Protein 6S2M (pdb70)

B-factor: mean 13.2, std 7.69, range [1.2, 48.07]

Nearest PDB structures (foldseek):
  5n4q-assembly1_A  TM=9.977E-01  e=3.785E-20  Homo sapiens
  6xvq-assembly1_A  TM=9.971E-01  e=5.139E-20  Homo sapiens
  6xu9-assembly1_A  TM=9.969E-01  e=5.408E-20  Homo sapiens
  5n4p-assembly1_A  TM=9.976E-01  e=7.728E-20  Homo sapiens
  6xvy-assembly1_B  TM=9.918E-01  e=7.344E-20  Homo sapiens

Sequence (131 aa):
GMSNKFLGTTWKLVSSSSENFDDDYMKKALGVGLATRRKLLGNLLAKKPPTTVVIIISKKKGGDDIITIRRTTEESSTTFFKKNNTTEISFKLGGQQEEFEEEETTTTAADNNRKTKSSSIIVTTLLQQRGGSSSLNNQQVVQQRRWDDGGKEETTTIIKKRRKKLVNNGGKMMVAEEKKMMKKGGVVVTTRIIYYEEKKVV

CATH classification: 2.40.128.20

Radius of gyration: 13.98 Å; Cα contacts (8 Å, |Δi|>4): 444; chains: 1; bounding box: 30×34×32 Å

Solvent-accessible surface area: 7640 Å² total

Organism: Homo sapiens (NCBI:txid9606)

InterPro domains:
  IPR000463 Cytosolic fatty-acid binding [PR00178] (5-27)
  IPR000463 Cytosolic fatty-acid binding [PR00178] (64-80)
  IPR000463 Cytosolic fatty-acid binding [PR00178] (111-131)
  IPR000463 Cytosolic fatty-acid binding [PS00214] (7-24)
  IPR000566 Lipocalin/cytosolic fatty-acid binding domain [PF00061] (7-131)
  IPR012674 Calycin [G3DSA:2.40.128.20] (1-132)
  IPR012674 Calycin [SSF50814] (3-132)
  IPR031256 Myelin P2 protein [cd19469] (3-131)
  IPR031259 Intracellular lipid binding protein [PTHR11955] (1-131)

GO terms:
  GO:0015485 cholesterol binding (F, IDA)
  GO:0005504 fatty acid binding (F, IDA)
  GO:0005515 protein binding (F, IPI)
  GO:0070062 extracellular exosome (C, HDA)

Secondary structure (DSSP, 8-state):
---GGG-EEEEEEEESSHHHHHHHTT--HHHHHHHHH---EEEEEEETTEEEEEEE-SS-EEEEEE-TT--EEEE-TT--EEEEEEEEETTEEEEEEEETTEEEEEEEEEETTEEEE--BTTB--EEEEE-

Structure (mmCIF, N/CA/C/O backbone):
data_6S2M
#
_entry.id   6S2M
#
_cell.length_a   112.180
_cell.length_b   36.210
_cell.length_c   31.110
_cell.angle_alpha   90.00
_cell.angle_beta   97.03
_cell.angle_gamma   90.00
#
_symmetry.space_group_name_H-M   'C 1 2 1'
#
loop_
_entity.id
_entity.type
_entity.pdbx_description
1 polymer 'Myelin P2 protein'
2 non-polymer 'PALMITIC ACID'
3 non-polymer 'VACCENIC ACID'
4 water water
#
loop_
_atom_site.group_PDB
_atom_site.id
_atom_site.type_symbol
_atom_site.label_atom_id
_atom_site.label_alt_id
_atom_site.label_comp_id
_atom_site.label_asym_id
_atom_site.label_entity_id
_atom_site.label_seq_id
_atom_site.pdbx_PDB_ins_code
_atom_site.Cartn_x
_atom_site.Cartn_y
_atom_site.Cartn_z
_atom_site.occupancy
_atom_site.B_iso_or_equiv
_atom_site.auth_seq_id
_atom_site.auth_comp_id
_atom_site.auth_asym_id
_atom_site.auth_atom_id
_atom_site.pdbx_PDB_model_num
ATOM 1 N N . GLY A 1 1 ? 2.267 10.979 29.158 1.00 30.78 -1 GLY A N 1
ATOM 2 C CA . GLY A 1 1 ? 3.162 9.778 29.144 1.00 25.25 -1 GLY A CA 1
ATOM 3 C C . GLY A 1 1 ? 3.806 9.579 30.493 1.00 17.15 -1 GLY A C 1
ATOM 4 O O . GLY A 1 1 ? 3.485 10.347 31.424 1.00 20.76 -1 GLY A O 1
ATOM 10 N N . MET A 1 2 ? 4.664 8.564 30.591 1.00 16.03 0 MET A N 1
ATOM 11 C CA . MET A 1 2 ? 5.363 8.316 31.827 1.00 14.04 0 MET A CA 1
ATOM 12 C C . MET A 1 2 ? 6.118 9.590 32.242 1.00 12.65 0 MET A C 1
ATOM 13 O O . MET A 1 2 ? 6.837 10.178 31.438 1.00 14.44 0 MET A O 1
ATOM 27 N N . SER A 1 3 ? 6.016 9.973 33.503 1.00 12.30 1 SER A N 1
ATOM 28 C CA . SER A 1 3 ? 6.798 11.125 33.956 1.00 11.68 1 SER A CA 1
ATOM 29 C C . SER A 1 3 ? 8.281 10.914 33.717 1.00 10.19 1 SER A C 1
ATOM 30 O O . SER A 1 3 ? 8.837 9.865 34.029 1.00 10.33 1 SER A O 1
ATOM 38 N N . ASN A 1 4 ? 8.961 11.962 33.239 1.00 10.68 2 ASN A N 1
ATOM 39 C CA . ASN A 1 4 ? 10.404 11.933 33.138 1.00 9.94 2 ASN A CA 1
ATOM 40 C C . ASN A 1 4 ? 11.078 11.736 34.498 1.00 9.18 2 ASN A C 1
ATOM 41 O O . ASN A 1 4 ? 12.229 11.342 34.563 1.00 9.31 2 ASN A O 1
ATOM 52 N N . LYS A 1 5 ? 10.329 12.034 35.596 1.00 9.31 3 LYS A N 1
ATOM 53 C CA . LYS A 1 5 ? 10.922 11.885 36.921 1.00 9.32 3 LYS A CA 1
ATOM 54 C C . LYS A 1 5 ? 11.116 10.422 37.327 1.00 8.71 3 LYS A C 1
ATOM 55 O O . LYS A 1 5 ? 11.813 10.156 38.283 1.00 9.89 3 LYS A O 1
ATOM 74 N N . PHE A 1 6 ? 10.552 9.464 36.559 1.00 8.16 4 PHE A N 1
ATOM 75 C CA . PHE A 1 6 ? 10.916 8.065 36.774 1.00 8.01 4 PHE A CA 1
ATOM 76 C C . PHE A 1 6 ? 12.331 7.747 36.327 1.00 7.69 4 PHE A C 1
ATOM 77 O O . PHE A 1 6 ? 12.896 6.735 36.746 1.00 8.21 4 PHE A O 1
ATOM 94 N N . LEU A 1 7 ? 12.881 8.515 35.368 1.00 7.98 5 LEU A N 1
ATOM 95 C CA . LEU A 1 7 ? 14.116 8.143 34.735 1.00 8.01 5 LEU A CA 1
ATOM 96 C C . LEU A 1 7 ? 15.302 8.282 35.699 1.00 8.37 5 LEU A C 1
ATOM 97 O O . LEU A 1 7 ? 15.444 9.300 36.379 1.00 10.38 5 LEU A O 1
ATOM 113 N N . GLY A 1 8 ? 16.165 7.281 35.695 1.00 8.46 6 GLY A N 1
ATOM 114 C CA . GLY A 1 8 ? 17.385 7.288 36.450 1.00 9.38 6 GLY A CA 1
ATOM 115 C C . GLY A 1 8 ? 17.512 6.040 37.317 1.00 7.49 6 GLY A C 1
ATOM 116 O O . GLY A 1 8 ? 16.856 5.030 37.051 1.00 8.07 6 GLY A O 1
ATOM 120 N N A THR A 1 9 ? 18.506 6.075 38.215 0.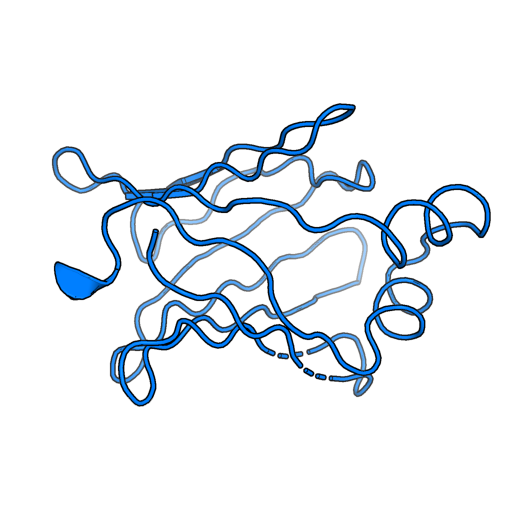33 6.14 7 THR A N 1
ATOM 121 N N B THR A 1 9 ? 18.303 6.147 38.386 0.67 8.69 7 THR A N 1
ATOM 122 C CA A THR A 1 9 ? 18.750 4.971 39.152 0.33 7.98 7 THR A CA 1
ATOM 123 C CA B THR A 1 9 ? 18.720 5.011 39.155 0.67 7.46 7 THR A CA 1
ATOM 124 C C A THR A 1 9 ? 18.066 5.198 40.511 0.33 7.31 7 THR A C 1
ATOM 125 C C B THR A 1 9 ? 18.127 5.180 40.559 0.67 7.27 7 THR A C 1
ATOM 126 O O A THR A 1 9 ? 18.035 6.322 41.044 0.33 6.94 7 THR A O 1
ATOM 127 O O B THR A 1 9 ? 18.328 6.231 41.194 0.67 7.60 7 THR A O 1
ATOM 148 N N . TRP A 1 10 ? 17.485 4.117 41.009 1.00 7.13 8 TRP A N 1
ATOM 149 C CA . TRP A 1 10 ? 16.751 4.075 42.253 1.00 6.99 8 TRP A CA 1
ATOM 150 C C . TRP A 1 10 ? 17.368 2.966 43.145 1.00 7.10 8 TRP A C 1
ATOM 151 O O . TRP A 1 10 ? 17.707 1.913 42.652 1.00 10.24 8 TRP A O 1
ATOM 173 N N . LYS A 1 11 ? 17.481 3.260 44.429 1.00 6.24 9 LYS A N 1
ATOM 174 C CA . LYS A 1 11 ? 18.094 2.320 45.378 1.00 6.05 9 LYS A CA 1
ATOM 175 C C . LYS A 1 11 ? 17.052 1.913 46.414 1.00 5.95 9 LYS A C 1
ATOM 176 O O . LYS A 1 11 ? 16.426 2.763 47.046 1.00 6.52 9 LYS A O 1
ATOM 195 N N . LEU A 1 12 ? 16.884 0.601 46.635 1.00 6.07 10 LEU A N 1
ATOM 196 C CA . LEU A 1 12 ? 15.925 0.144 47.634 1.00 6.00 10 LEU A CA 1
ATOM 197 C C . LEU A 1 12 ? 16.401 0.572 49.025 1.00 6.55 10 LEU A C 1
ATOM 198 O O . LEU A 1 12 ? 17.556 0.295 49.383 1.00 7.64 10 LEU A O 1
ATOM 214 N N . VAL A 1 13 ? 15.482 1.165 49.796 1.00 6.82 11 VAL A N 1
ATOM 215 C CA . VAL A 1 13 ? 15.792 1.567 51.160 1.00 7.88 11 VAL A CA 1
ATOM 216 C C . VAL A 1 13 ? 14.871 0.939 52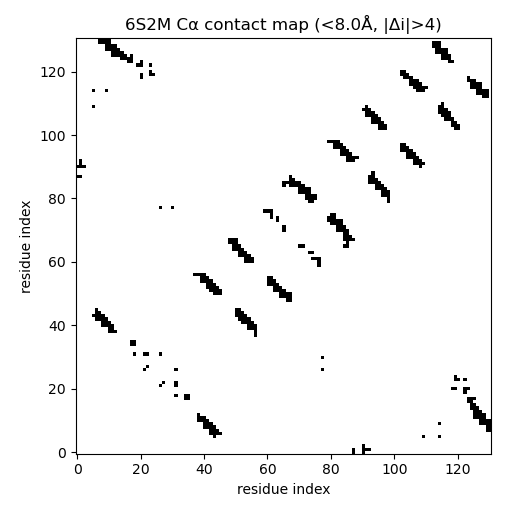.207 1.00 8.44 11 VAL A C 1
ATOM 217 O O . VAL A 1 13 ? 15.222 0.949 53.368 1.00 12.52 11 VAL A O 1
ATOM 230 N N . SER A 1 14 ? 13.674 0.462 51.835 1.00 7.23 12 SER A N 1
ATOM 231 C CA . SER A 1 14 ? 12.811 -0.167 52.818 1.00 7.07 12 SER A CA 1
ATOM 232 C C . SER A 1 14 ? 11.847 -1.098 52.064 1.00 6.38 12 SER A C 1
ATOM 233 O O . SER A 1 14 ? 11.515 -0.848 50.918 1.00 6.88 12 SER A O 1
ATOM 241 N N A SER A 1 15 ? 11.394 -2.128 52.752 0.54 7.75 13 SER A N 1
ATOM 242 N N C SER A 1 15 ? 11.443 -2.169 52.783 0.24 5.44 13 SER A N 1
ATOM 243 N N D SER A 1 15 ? 11.420 -2.157 52.724 0.22 7.90 13 SER A N 1
ATOM 244 C CA A SER A 1 15 ? 10.505 -3.099 52.152 0.54 7.30 13 SER A CA 1
ATOM 245 C CA C SER A 1 15 ? 10.594 -3.249 52.300 0.24 5.57 13 SER A CA 1
ATOM 246 C CA D SER A 1 15 ? 10.402 -3.014 52.131 0.22 5.29 13 SER A CA 1
ATOM 247 C C A SER A 1 15 ? 9.656 -3.647 53.267 0.54 7.22 13 SER A C 1
ATOM 248 C C C SER A 1 15 ? 9.637 -3.718 53.390 0.24 5.69 13 SER A C 1
ATOM 249 C C D SER A 1 15 ? 9.666 -3.704 53.254 0.22 7.19 13 SER A C 1
ATOM 250 O O A SER A 1 15 ? 10.100 -3.685 54.405 0.54 8.85 13 SER A O 1
ATOM 251 O O C SER A 1 15 ? 10.020 -3.874 54.569 0.24 6.10 13 SER A O 1
ATOM 252 O O D SER A 1 15 ? 10.239 -3.984 54.318 0.22 7.17 13 SER A O 1
ATOM 274 N N . GLU A 1 16 ? 8.418 -4.058 52.951 1.00 5.97 14 GLU A N 1
ATOM 275 C CA . GLU A 1 16 ? 7.558 -4.719 53.929 1.00 5.99 14 GLU A CA 1
ATOM 276 C C . GLU A 1 16 ? 6.787 -5.836 53.216 1.00 5.79 14 GLU A C 1
ATOM 277 O O . GLU A 1 16 ? 6.210 -5.641 52.165 1.00 6.20 14 GLU A O 1
ATOM 291 N N . ASN A 1 17 ? 6.820 -6.998 53.873 1.00 6.03 15 ASN A N 1
ATOM 292 C CA . ASN A 1 17 ? 6.069 -8.187 53.494 1.00 6.01 15 ASN A CA 1
ATOM 293 C C . ASN A 1 17 ? 6.553 -8.837 52.209 1.00 5.91 15 ASN A C 1
ATOM 294 O O . ASN A 1 17 ? 5.823 -9.660 51.629 1.00 6.35 15 ASN A O 1
ATOM 305 N N . PHE A 1 18 ? 7.783 -8.550 51.788 1.00 6.06 16 PHE A N 1
ATOM 306 C CA . PHE A 1 18 ? 8.283 -9.159 50.561 1.00 5.95 16 PHE A CA 1
ATOM 307 C C . PHE A 1 18 ? 8.444 -10.681 50.698 1.00 5.96 16 PHE A C 1
ATOM 308 O O . PHE A 1 18 ? 8.274 -11.387 49.705 1.00 6.41 16 PHE A O 1
ATOM 325 N N . ASP A 1 19 ? 8.773 -11.170 51.884 1.00 6.55 17 ASP A N 1
ATOM 326 C CA . ASP A 1 19 ? 8.930 -12.622 52.018 1.00 6.77 17 ASP A CA 1
ATOM 327 C C . ASP A 1 19 ? 7.620 -13.340 51.682 1.00 6.72 17 ASP A C 1
ATOM 328 O O . ASP A 1 19 ? 7.616 -14.334 50.956 1.00 7.61 17 ASP A O 1
ATOM 337 N N A ASP A 1 20 ? 6.489 -12.854 52.216 0.62 7.07 18 ASP A N 1
ATOM 338 N N B ASP A 1 20 ? 6.516 -12.821 52.216 0.38 7.33 18 ASP A N 1
ATOM 339 C CA A ASP A 1 20 ? 5.264 -13.576 51.891 0.62 7.46 18 ASP A CA 1
ATOM 340 C CA B ASP A 1 20 ? 5.162 -13.378 52.061 0.38 6.75 18 ASP A CA 1
ATOM 341 C C A ASP A 1 20 ? 4.894 -13.396 50.416 0.62 6.76 18 ASP A C 1
ATOM 342 C C B ASP A 1 20 ? 4.751 -13.324 50.592 0.38 5.81 18 ASP A C 1
ATOM 343 O O A ASP A 1 20 ? 4.346 -14.300 49.783 0.62 6.77 18 ASP A O 1
ATOM 344 O O B ASP A 1 20 ? 4.128 -14.275 50.104 0.38 5.59 18 ASP A O 1
ATOM 361 N N . TYR A 1 21 ? 5.117 -12.220 49.879 1.00 6.62 19 TYR A N 1
ATOM 362 C CA . TYR A 1 21 ? 4.861 -12.062 48.459 1.00 6.42 19 TYR A CA 1
ATOM 363 C C . TYR A 1 21 ? 5.659 -13.098 47.646 1.00 6.35 19 TYR A C 1
ATOM 364 O O . TYR A 1 21 ? 5.120 -13.771 46.770 1.00 6.81 19 TYR A O 1
ATOM 383 N N . MET A 1 22 ? 6.962 -13.236 47.955 1.00 6.40 20 MET A N 1
ATOM 384 C CA . MET A 1 22 ? 7.752 -14.236 47.272 1.00 6.84 20 MET A CA 1
ATOM 385 C C . MET A 1 22 ? 7.189 -15.650 47.519 1.00 6.97 20 MET A C 1
ATOM 386 O O . MET A 1 22 ? 7.159 -16.472 46.596 1.00 7.66 20 MET A O 1
ATOM 400 N N A LYS A 1 23 ? 6.735 -15.949 48.755 0.71 7.46 21 LYS A N 1
ATOM 401 N N B LYS A 1 23 ? 6.802 -15.927 48.725 0.29 7.76 21 LYS A N 1
ATOM 402 C CA A LYS A 1 23 ? 6.109 -17.242 49.015 0.71 7.82 21 LYS A CA 1
ATOM 403 C CA B LYS A 1 23 ? 6.255 -17.230 48.973 0.29 9.66 21 LYS A CA 1
ATOM 404 C C A LYS A 1 23 ? 4.949 -17.457 48.075 0.71 8.34 21 LYS A C 1
ATOM 405 C C B LYS A 1 23 ? 4.990 -17.468 48.110 0.29 8.22 21 LYS A C 1
ATOM 406 O O A LYS A 1 23 ? 4.765 -18.548 47.541 0.71 8.80 21 LYS A O 1
ATOM 407 O O B LYS A 1 23 ? 4.870 -18.527 47.480 0.29 11.66 21 LYS A O 1
ATOM 444 N N . ALA A 1 24 ? 4.114 -16.440 47.960 1.00 8.04 22 ALA A N 1
ATOM 445 C CA . ALA A 1 24 ? 2.924 -16.534 47.142 1.00 8.69 22 ALA A CA 1
ATOM 446 C C . ALA A 1 24 ? 3.263 -16.787 45.674 1.00 8.40 22 ALA A C 1
ATOM 447 O O . ALA A 1 24 ? 2.492 -17.456 44.973 1.00 10.72 22 ALA A O 1
ATOM 455 N N . LEU A 1 25 ? 4.400 -16.268 45.196 1.00 7.98 23 LEU A N 1
ATOM 456 C CA . LEU A 1 25 ? 4.883 -16.508 43.855 1.00 8.68 23 LEU A CA 1
ATOM 457 C C . LEU A 1 25 ? 5.473 -17.900 43.669 1.00 9.09 23 LEU A C 1
ATOM 458 O O . LEU A 1 25 ? 5.802 -18.272 42.519 1.00 11.69 23 LEU A O 1
ATOM 474 N N . GLY A 1 26 ? 5.686 -18.640 44.745 1.00 8.97 24 GLY A N 1
ATOM 475 C CA . GLY A 1 26 ? 6.314 -19.954 44.646 1.00 9.86 24 GLY A CA 1
ATOM 476 C C . GLY A 1 26 ? 7.810 -19.978 44.779 1.00 8.80 24 GLY A C 1
ATOM 477 O O . GLY A 1 26 ? 8.428 -20.975 44.428 1.00 9.94 24 GLY A O 1
ATOM 481 N N . VAL A 1 27 ? 8.402 -18.911 45.315 1.00 8.13 25 VAL A N 1
ATOM 482 C CA . VAL A 1 27 ? 9.839 -18.850 45.472 1.00 7.82 25 VAL A CA 1
ATOM 483 C C . VAL A 1 27 ? 10.281 -19.671 46.676 1.00 8.24 25 VAL A C 1
ATOM 484 O O . VAL A 1 27 ? 9.699 -19.544 47.754 1.00 9.63 25 VAL A O 1
ATOM 497 N N . GLY A 1 28 ? 11.314 -20.475 46.500 1.00 9.20 26 GLY A N 1
ATOM 498 C CA . GLY A 1 28 ? 11.815 -21.299 47.568 1.00 10.27 26 GLY A CA 1
ATOM 499 C C . GLY A 1 28 ? 12.652 -20.518 48.578 1.00 8.67 26 GLY A C 1
ATOM 500 O O . GLY A 1 28 ? 13.072 -19.397 48.385 1.00 8.99 26 GLY A O 1
ATOM 504 N N . LEU A 1 29 ? 12.906 -21.183 49.697 1.00 9.67 27 LEU A N 1
ATOM 505 C CA . LEU A 1 29 ? 13.518 -20.536 50.837 1.00 9.53 27 LEU A CA 1
ATOM 506 C C . LEU A 1 29 ? 14.896 -19.938 50.534 1.00 8.42 27 LEU A C 1
ATOM 507 O O . LEU A 1 29 ? 15.208 -18.824 50.946 1.00 8.56 27 LEU A O 1
ATOM 523 N N . ALA A 1 30 ? 15.752 -20.694 49.831 1.00 9.11 28 ALA A N 1
ATOM 524 C CA . ALA A 1 30 ? 17.103 -20.192 49.592 1.00 9.50 28 ALA A CA 1
ATOM 525 C C . ALA A 1 30 ? 17.055 -18.875 48.819 1.00 8.35 28 ALA A C 1
ATOM 526 O O . ALA A 1 30 ? 17.789 -17.913 49.124 1.00 9.19 28 ALA A O 1
ATOM 533 N N . THR A 1 31 ? 16.197 -18.812 47.818 1.00 8.33 29 THR A N 1
ATOM 534 C CA . THR A 1 31 ? 16.073 -17.597 47.037 1.00 8.00 29 THR A CA 1
ATOM 535 C C . THR A 1 31 ? 15.394 -16.488 47.837 1.00 7.56 29 THR A C 1
ATOM 536 O O . THR A 1 31 ? 15.787 -15.329 47.722 1.00 8.12 29 THR A O 1
ATOM 547 N N A ARG A 1 32 ? 14.396 -16.835 48.653 0.81 7.79 30 ARG A N 1
ATOM 548 N N B ARG A 1 32 ? 14.415 -16.838 48.653 0.19 6.50 30 ARG A N 1
ATOM 549 C CA A ARG A 1 32 ? 13.781 -15.818 49.497 0.81 7.32 30 ARG A CA 1
ATOM 550 C CA B ARG A 1 32 ? 13.804 -15.839 49.510 0.19 7.54 30 ARG A CA 1
ATOM 551 C C A ARG A 1 32 ? 14.825 -15.187 50.426 0.81 7.46 30 ARG A C 1
ATOM 552 C C B ARG A 1 32 ? 14.826 -15.194 50.439 0.19 6.93 30 ARG A C 1
ATOM 553 O O A ARG A 1 32 ? 14.754 -13.981 50.670 0.81 7.77 30 ARG A O 1
ATOM 554 O O B ARG A 1 32 ? 14.753 -13.997 50.716 0.19 7.76 30 ARG A O 1
ATOM 595 N N . LYS A 1 33 ? 15.755 -15.971 50.966 1.00 7.54 31 LYS A N 1
ATOM 596 C CA . LYS A 1 33 ? 16.748 -15.381 51.848 1.00 7.95 31 LYS A CA 1
ATOM 597 C C . LYS A 1 33 ? 17.532 -14.285 51.098 1.00 7.94 31 LYS A C 1
ATOM 598 O O . LYS A 1 33 ? 17.839 -13.234 51.669 1.00 8.95 31 LYS A O 1
ATOM 618 N N A LEU A 1 34 ? 17.866 -14.529 49.829 0.50 7.24 32 LEU A N 1
ATOM 619 N N B LEU A 1 34 ? 17.877 -14.550 49.832 0.50 8.74 32 LEU A N 1
ATOM 620 C CA A LEU A 1 34 ? 18.587 -13.498 49.091 0.50 7.86 32 LEU A CA 1
ATOM 621 C CA B LEU A 1 34 ? 18.508 -13.536 48.947 0.50 8.34 32 LEU A CA 1
ATOM 622 C C A LEU A 1 34 ? 17.677 -12.307 48.807 0.50 9.63 32 LEU A C 1
ATOM 623 C C B LEU A 1 34 ? 17.622 -12.305 48.817 0.50 6.64 32 LEU A C 1
ATOM 624 O O A LEU A 1 34 ? 18.115 -11.156 48.837 0.50 7.18 32 LEU A O 1
ATOM 625 O O B LEU A 1 34 ? 18.015 -11.177 49.130 0.50 8.43 32 LEU A O 1
ATOM 656 N N . GLY A 1 35 ? 16.381 -12.559 48.474 1.00 7.34 33 GLY A N 1
ATOM 657 C CA . GLY A 1 35 ? 15.461 -11.471 48.235 1.00 7.66 33 GLY A CA 1
ATOM 658 C C . GLY A 1 35 ? 15.191 -10.627 49.472 1.00 7.21 33 GLY A C 1
ATOM 659 O O . GLY A 1 35 ? 14.928 -9.424 49.346 1.00 7.97 33 GLY A O 1
ATOM 664 N N . ASN A 1 36 ? 15.207 -11.225 50.640 1.00 7.19 34 ASN A N 1
ATOM 665 C CA . ASN A 1 36 ? 14.946 -10.489 51.871 1.00 7.57 34 ASN A CA 1
ATOM 666 C C . ASN A 1 36 ? 16.122 -9.630 52.320 1.00 8.31 34 ASN A C 1
ATOM 667 O O . ASN A 1 36 ? 15.923 -8.642 52.989 1.00 13.29 34 ASN A O 1
ATOM 678 N N A LEU A 1 37 ? 17.311 -9.998 51.868 0.58 7.14 35 LEU A N 1
ATOM 679 N N B LEU A 1 37 ? 17.353 -10.014 51.950 0.42 7.49 35 LEU A N 1
ATOM 680 C CA A LEU A 1 37 ? 18.496 -9.286 52.307 0.58 6.65 35 LEU A CA 1
ATOM 681 C CA B LEU A 1 37 ? 18.550 -9.238 52.292 0.42 9.96 35 LEU A CA 1
ATOM 682 C C A LEU A 1 37 ? 19.015 -8.260 51.280 0.58 8.68 35 LEU A C 1
ATOM 683 C C B LEU A 1 37 ? 18.887 -8.195 51.247 0.42 6.97 35 LEU A C 1
ATOM 684 O O A LEU A 1 37 ? 19.586 -7.226 51.679 0.58 8.11 35 LEU A O 1
ATOM 685 O O B LEU A 1 37 ? 19.271 -7.075 51.611 0.42 8.38 35 LEU A O 1
ATOM 716 N N . ALA A 1 38 ? 18.853 -8.556 50.005 1.00 7.85 36 ALA A N 1
ATOM 717 C CA . ALA A 1 38 ? 19.411 -7.690 48.989 1.00 7.89 36 ALA A CA 1
ATOM 718 C C . ALA A 1 38 ? 18.713 -6.327 48.970 1.00 7.41 36 ALA A C 1
ATOM 719 O O . ALA A 1 38 ? 17.504 -6.198 49.215 1.00 8.51 36 ALA A O 1
ATOM 727 N N A LYS A 1 39 ? 19.497 -5.320 48.576 0.65 8.02 37 LYS A N 1
ATOM 728 N N B LYS A 1 39 ? 19.469 -5.315 48.601 0.35 6.75 37 LYS A N 1
ATOM 729 C CA A LYS A 1 39 ? 18.950 -3.986 48.307 0.65 7.59 37 LYS A CA 1
ATOM 730 C CA B LYS A 1 39 ? 18.998 -3.932 48.446 0.35 7.13 37 LYS A CA 1
ATOM 731 C C A LYS A 1 39 ? 19.307 -3.639 46.860 0.65 6.61 37 LYS A C 1
ATOM 732 C C B LYS A 1 39 ? 19.323 -3.561 4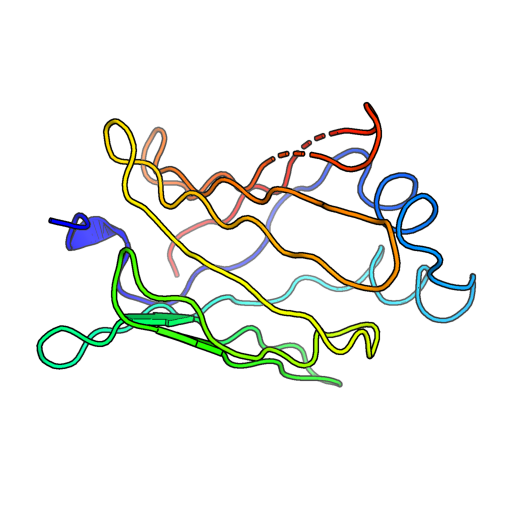7.006 0.35 7.83 37 LYS A C 1
ATOM 733 O O A LYS A 1 39 ? 20.375 -3.034 46.603 0.65 7.00 37 LYS A O 1
ATOM 734 O O B LYS A 1 39 ? 20.280 -2.802 46.743 0.35 9.11 37 LYS A O 1
ATOM 771 N N A PRO A 1 40 ? 18.468 -4.016 45.906 0.65 8.06 38 PRO A N 1
ATOM 772 N N B PRO A 1 40 ? 18.560 -4.049 46.044 0.35 6.36 38 PRO A N 1
ATOM 773 C CA A PRO A 1 40 ? 18.761 -3.781 44.501 0.65 7.07 38 PRO A CA 1
ATOM 774 C CA B PRO A 1 40 ? 18.935 -3.799 44.659 0.35 6.33 38 PRO A CA 1
ATOM 775 C C A PRO A 1 40 ? 18.671 -2.317 44.103 0.65 7.38 38 PRO A C 1
ATOM 776 C C B PRO A 1 40 ? 18.779 -2.325 44.277 0.35 5.02 38 PRO A C 1
ATOM 777 O O A PRO A 1 40 ? 18.112 -1.461 44.785 0.65 8.48 38 PRO A O 1
ATOM 778 O O B PRO A 1 40 ? 18.142 -1.527 44.965 0.35 5.57 38 PRO A O 1
ATOM 799 N N A THR A 1 41 ? 19.279 -2.047 42.967 0.65 6.70 39 THR A N 1
ATOM 800 N N B THR A 1 41 ? 19.396 -2.043 43.097 0.35 6.19 39 THR A N 1
ATOM 801 C CA A THR A 1 41 ? 18.931 -0.832 42.284 0.65 5.88 39 THR A CA 1
ATOM 802 C CA B THR A 1 41 ? 19.342 -0.818 42.264 0.35 8.86 39 THR A CA 1
ATOM 803 C C A THR A 1 41 ? 17.999 -1.174 41.136 0.65 5.79 39 THR A C 1
ATOM 804 C C B THR A 1 41 ? 18.449 -1.064 41.048 0.35 8.23 39 THR A C 1
ATOM 805 O O A THR A 1 41 ? 18.005 -2.274 40.621 0.65 6.47 39 THR A O 1
ATOM 806 O O B THR A 1 41 ? 18.540 -2.080 40.352 0.35 10.73 39 THR A O 1
ATOM 827 N N A VAL A 1 42 ? 17.227 -0.161 40.730 0.65 6.23 40 VAL A N 1
ATOM 828 N N B VAL A 1 42 ? 17.588 -0.083 40.775 0.35 7.53 40 VAL A N 1
ATOM 829 C CA A VAL A 1 42 ? 16.331 -0.229 39.618 0.65 6.54 40 VAL A CA 1
ATOM 830 C CA B VAL A 1 42 ? 16.638 -0.134 39.666 0.35 8.33 40 VAL A CA 1
ATOM 831 C C A VAL A 1 42 ? 16.627 0.991 38.733 0.65 6.53 40 VAL A C 1
ATOM 832 C C B VAL A 1 42 ? 16.938 1.031 38.759 0.35 8.42 40 VAL A C 1
ATOM 833 O O A VAL A 1 42 ? 16.575 2.126 39.217 0.65 7.55 40 VAL A O 1
ATOM 834 O O B VAL A 1 42 ? 16.998 2.168 39.221 0.35 8.61 40 VAL A O 1
ATOM 859 N N A ILE A 1 43 ? 17.024 0.729 37.484 0.65 7.20 41 ILE A N 1
ATOM 860 N N B ILE A 1 43 ? 17.019 0.770 37.466 0.35 8.63 41 ILE A N 1
ATOM 861 C CA A ILE A 1 43 ? 17.407 1.767 36.535 0.65 7.32 41 ILE A CA 1
ATOM 862 C CA B ILE A 1 43 ? 17.441 1.790 36.536 0.35 7.83 41 ILE A CA 1
ATOM 863 C C A ILE A 1 43 ? 16.320 1.857 35.480 0.65 6.39 41 ILE A C 1
ATOM 864 C C B ILE A 1 43 ? 16.345 1.870 35.460 0.35 8.37 41 ILE A C 1
ATOM 865 O O A ILE A 1 43 ? 16.063 0.865 34.788 0.65 7.13 41 ILE A O 1
ATOM 866 O O B ILE A 1 43 ? 16.130 0.884 34.727 0.35 8.01 41 ILE A O 1
ATOM 897 N N . ILE A 1 44 ? 15.679 3.014 35.374 1.00 7.02 42 ILE A N 1
ATOM 898 C CA . ILE A 1 44 ? 14.587 3.221 34.428 1.00 6.79 42 ILE A CA 1
ATOM 899 C C . ILE A 1 44 ? 15.101 4.171 33.345 1.00 6.88 42 ILE A C 1
ATOM 900 O O . ILE A 1 44 ? 15.629 5.251 33.653 1.00 7.71 42 ILE A O 1
ATOM 917 N N . SER A 1 45 ? 14.958 3.757 32.096 1.00 7.22 43 SER A N 1
ATOM 918 C CA . SER A 1 45 ? 15.407 4.540 30.957 1.00 7.73 43 SER A CA 1
ATOM 919 C C . SER A 1 45 ? 14.339 4.482 29.863 1.00 7.53 43 SER A C 1
ATOM 920 O O . SER A 1 45 ? 13.428 3.656 29.914 1.00 7.77 43 SER A O 1
ATOM 928 N N . LYS A 1 46 ? 14.501 5.349 28.869 1.00 8.59 44 LYS A N 1
ATOM 929 C CA . LYS A 1 46 ? 13.527 5.397 27.790 1.00 8.64 44 LYS A CA 1
ATOM 930 C C . LYS A 1 46 ? 14.239 5.830 26.514 1.00 8.96 44 LYS A C 1
ATOM 931 O O . LYS A 1 46 ? 15.082 6.734 26.526 1.00 11.32 44 LYS A O 1
ATOM 950 N N A LYS A 1 47 ? 13.870 5.169 25.406 0.53 9.23 45 LYS A N 1
ATOM 951 N N B LYS A 1 47 ? 13.863 5.228 25.411 0.47 9.48 45 LYS A N 1
ATOM 952 C CA A LYS A 1 47 ? 14.335 5.508 24.075 0.53 10.32 45 LYS A CA 1
ATOM 953 C CA B LYS A 1 47 ? 14.314 5.596 24.087 0.47 9.47 45 LYS A CA 1
ATOM 954 C C A LYS A 1 47 ? 13.085 5.431 23.228 0.53 11.01 45 LYS A C 1
ATOM 955 C C B LYS A 1 47 ? 13.143 5.469 23.114 0.47 8.44 45 LYS A C 1
ATOM 956 O O A LYS A 1 47 ? 12.435 4.380 23.188 0.53 9.59 45 LYS A O 1
ATOM 957 O O B LYS A 1 47 ? 12.646 4.373 22.871 0.47 7.91 45 LYS A O 1
ATOM 994 N N A GLY A 1 48 ? 12.742 6.533 22.566 0.53 11.78 46 GLY A N 1
ATOM 995 N N B GLY A 1 48 ? 12.669 6.595 22.600 0.47 11.90 46 GLY A N 1
ATOM 996 C CA A GLY A 1 48 ? 11.491 6.525 21.833 0.53 14.36 46 GLY A CA 1
ATOM 997 C CA B GLY A 1 48 ? 11.416 6.542 21.857 0.47 11.90 46 GLY A CA 1
ATOM 998 C C A GLY A 1 48 ? 10.356 6.011 22.713 0.53 9.29 46 GLY A C 1
ATOM 999 C C B GLY A 1 48 ? 10.304 6.150 22.819 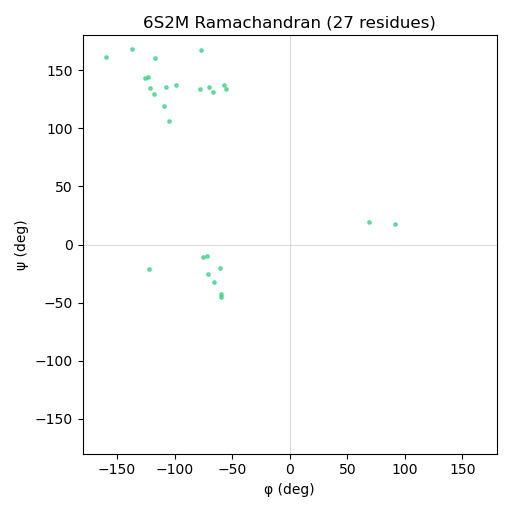0.47 16.07 46 GLY A C 1
ATOM 1000 O O A GLY A 1 48 ? 10.234 6.382 23.887 0.53 12.05 46 GLY A O 1
ATOM 1001 O O B GLY A 1 48 ? 10.244 6.626 23.956 0.47 15.59 46 GLY A O 1
ATOM 1008 N N A ASP A 1 49 ? 9.517 5.095 22.176 0.53 8.57 47 ASP A N 1
ATOM 1009 N N B ASP A 1 49 ? 9.419 5.263 22.367 0.47 12.62 47 ASP A N 1
ATOM 1010 C CA A ASP A 1 49 ? 8.389 4.570 22.923 0.53 7.60 47 ASP A CA 1
ATOM 1011 C CA B ASP A 1 49 ? 8.380 4.758 23.233 0.47 14.28 47 ASP A CA 1
ATOM 1012 C C A ASP A 1 49 ? 8.719 3.271 23.675 0.53 6.85 47 ASP A C 1
ATOM 1013 C C B ASP A 1 49 ? 8.750 3.441 23.903 0.47 10.76 47 ASP A C 1
ATOM 1014 O O A ASP A 1 49 ? 7.797 2.566 24.108 0.53 8.53 47 ASP A O 1
ATOM 1015 O O B ASP A 1 49 ? 7.867 2.799 24.457 0.47 11.59 47 ASP A O 1
ATOM 1032 N N . ILE A 1 50 ? 10.013 3.026 23.884 1.00 7.32 48 ILE A N 1
ATOM 1033 C CA . ILE A 1 50 ? 10.437 1.849 24.623 1.00 6.81 48 ILE A CA 1
ATOM 1034 C C . ILE A 1 50 ? 11.016 2.279 25.980 1.00 6.84 48 ILE A C 1
ATOM 1035 O O . ILE A 1 50 ? 12.043 2.974 26.053 1.00 7.63 48 ILE A O 1
ATOM 1052 N N . ILE A 1 51 ? 10.359 1.789 27.043 1.00 6.60 49 ILE A N 1
ATOM 1053 C CA . ILE A 1 51 ? 10.812 2.003 28.412 1.00 6.67 49 ILE A CA 1
ATOM 1054 C C . ILE A 1 51 ? 11.565 0.731 28.826 1.00 6.40 49 ILE A C 1
ATOM 1055 O O . ILE A 1 51 ? 11.113 -0.382 28.548 1.00 7.21 49 ILE A O 1
ATOM 1071 N N . THR A 1 52 ? 12.705 0.921 29.501 1.00 6.79 50 THR A N 1
ATOM 1072 C CA . THR A 1 52 ? 13.497 -0.188 30.007 1.00 6.78 50 THR A CA 1
ATOM 1073 C C . THR A 1 52 ? 13.616 -0.033 31.533 1.00 6.71 50 THR A C 1
ATOM 1074 O O . THR A 1 52 ? 13.905 1.043 32.039 1.00 7.27 50 THR A O 1
ATOM 1085 N N . ILE A 1 53 ? 13.406 -1.159 32.221 1.00 6.89 51 ILE A N 1
ATOM 1086 C CA . ILE A 1 53 ? 13.567 -1.243 33.675 1.00 6.91 51 ILE A CA 1
ATOM 1087 C C . ILE A 1 53 ? 14.585 -2.353 33.934 1.00 6.88 51 ILE A C 1
ATOM 1088 O O . ILE A 1 53 ? 14.291 -3.539 33.681 1.00 7.73 51 ILE A O 1
ATOM 1104 N N A ARG A 1 54 ? 15.736 -1.960 34.464 0.33 8.58 52 ARG A N 1
ATOM 1105 N N B ARG A 1 54 ? 15.750 -1.975 34.421 0.67 6.95 52 ARG A N 1
ATOM 1106 C CA A ARG A 1 54 ? 16.775 -2.910 34.812 0.33 6.42 52 ARG A CA 1
ATOM 1107 C CA B ARG A 1 54 ? 16.848 -2.890 34.733 0.67 8.24 52 ARG A CA 1
ATOM 1108 C C A ARG A 1 54 ? 16.815 -2.997 36.333 0.33 5.24 52 ARG A C 1
ATOM 1109 C C B ARG A 1 54 ? 17.026 -2.959 36.242 0.67 8.36 52 ARG A C 1
ATOM 1110 O O A ARG A 1 54 ? 16.615 -1.988 36.989 0.33 6.80 52 ARG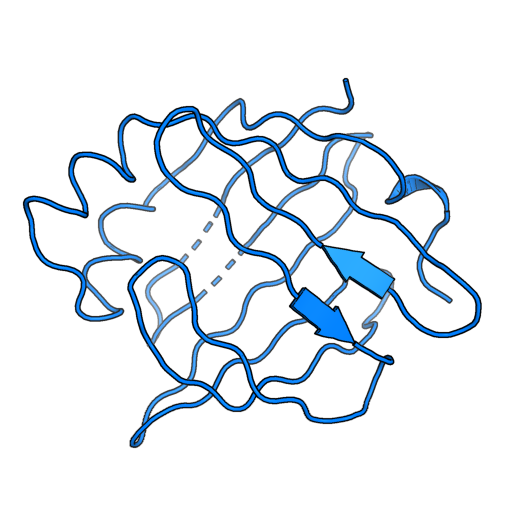 A O 1
ATOM 1111 O O B ARG A 1 54 ? 17.152 -1.929 36.908 0.67 8.68 52 ARG A O 1
ATOM 1142 N N A THR A 1 55 ? 16.973 -4.204 36.881 0.46 5.75 53 THR A N 1
ATOM 1143 N N B THR A 1 55 ? 17.036 -4.156 36.771 0.54 8.10 53 THR A N 1
ATOM 1144 C CA A THR A 1 55 ? 17.134 -4.377 38.299 0.46 6.63 53 THR A CA 1
ATOM 1145 C CA B THR A 1 55 ? 17.217 -4.368 38.200 0.54 6.99 53 THR A CA 1
ATOM 1146 C C A THR A 1 55 ? 18.473 -5.044 38.529 0.46 7.17 53 THR A C 1
ATOM 1147 C C B THR A 1 55 ? 18.582 -5.043 38.403 0.54 6.64 53 THR A C 1
ATOM 1148 O O A THR A 1 55 ? 18.689 -6.140 38.033 0.46 8.32 53 THR A O 1
ATOM 1149 O O B THR A 1 55 ? 18.895 -6.023 37.726 0.54 6.85 53 THR A O 1
ATOM 1170 N N A GLU A 1 56 ? 19.327 -4.408 39.326 0.46 7.01 54 GLU A N 1
ATOM 1171 N N B GLU A 1 56 ? 19.397 -4.450 39.281 0.54 7.53 54 GLU A N 1
ATOM 1172 C CA A GLU A 1 56 ? 20.673 -4.914 39.574 0.46 6.84 54 GLU A CA 1
ATOM 1173 C CA B GLU A 1 56 ? 20.729 -4.931 39.541 0.54 8.97 54 GLU A CA 1
ATOM 1174 C C A GLU A 1 56 ? 20.894 -5.240 41.040 0.46 7.20 54 GLU A C 1
ATOM 1175 C C B GLU A 1 56 ? 20.861 -5.315 40.996 0.54 8.67 54 GLU A C 1
ATOM 1176 O O A GLU A 1 56 ? 20.430 -4.530 41.942 0.46 8.07 54 GLU A O 1
ATOM 1177 O O B GLU A 1 56 ? 20.633 -4.514 41.916 0.54 8.33 54 GLU A O 1
ATOM 1200 N N A SER A 1 57 ? 21.749 -6.252 41.281 0.46 9.89 55 SER A N 1
ATOM 1201 N N B SER A 1 57 ? 21.327 -6.541 41.186 0.54 9.00 55 SER A N 1
ATOM 1202 C CA A SER A 1 57 ? 22.295 -6.561 42.599 0.46 9.55 55 SER A CA 1
ATOM 1203 C CA B SER A 1 57 ? 21.874 -6.958 42.456 0.54 9.95 55 SER A CA 1
ATOM 1204 C C A SER A 1 57 ? 23.704 -7.090 42.323 0.46 9.25 55 SER A C 1
ATOM 1205 C C B SER A 1 57 ? 23.248 -7.575 42.134 0.54 11.92 55 SER A C 1
ATOM 1206 O O A SER A 1 57 ? 24.106 -7.197 41.168 0.46 10.52 55 SER A O 1
ATOM 1207 O O B SER A 1 57 ? 23.618 -7.816 40.968 0.54 14.09 55 SER A O 1
ATOM 1222 N N A THR A 1 58 ? 24.474 -7.406 43.365 0.46 9.06 56 THR A N 1
ATOM 1223 N N B THR A 1 58 ? 24.031 -7.870 43.179 0.54 11.35 56 THR A N 1
ATOM 1224 C CA A THR A 1 58 ? 25.831 -7.877 43.121 0.46 8.68 56 THR A CA 1
ATOM 1225 C CA B THR A 1 58 ? 25.394 -8.343 42.938 0.54 11.18 56 THR A CA 1
ATOM 1226 C C A THR A 1 58 ? 25.824 -9.240 42.473 0.46 8.90 56 THR A C 1
ATOM 1227 C C B THR A 1 58 ? 25.405 -9.751 42.360 0.54 11.65 56 THR A C 1
ATOM 1228 O O A THR A 1 58 ? 26.845 -9.626 41.888 0.46 10.93 56 THR A O 1
ATOM 1229 O O B THR A 1 58 ? 26.438 -10.196 41.822 0.54 17.26 56 THR A O 1
ATOM 1250 N N A PHE A 1 59 ? 24.735 -10.004 42.648 0.46 9.08 57 PHE A N 1
ATOM 1251 N N B PHE A 1 59 ? 24.289 -10.458 42.459 0.54 12.05 57 PHE A N 1
ATOM 1252 C CA A PHE A 1 59 ? 24.747 -11.399 42.268 0.46 9.50 57 PHE A CA 1
ATOM 1253 C CA B PHE A 1 59 ? 24.231 -11.856 42.109 0.54 11.69 57 PHE A CA 1
ATOM 1254 C C A PHE A 1 59 ? 23.712 -11.779 41.213 0.46 9.95 57 PHE A C 1
ATOM 1255 C C B PHE A 1 59 ? 23.123 -12.169 41.122 0.54 12.58 57 PHE A C 1
ATOM 1256 O O A PHE A 1 59 ? 23.710 -12.930 40.750 0.46 13.16 57 PHE A O 1
ATOM 1257 O O B PHE A 1 59 ? 23.047 -13.320 40.642 0.54 14.75 57 PHE A O 1
ATOM 1290 N N A LYS A 1 60 ? 22.860 -10.861 40.768 0.46 11.85 58 LYS A N 1
ATOM 1291 N N B LYS A 1 60 ? 22.335 -11.177 40.744 0.54 11.13 58 LYS A N 1
ATOM 1292 C CA A LYS A 1 60 ? 21.796 -11.207 39.823 0.46 13.51 58 LYS A CA 1
ATOM 1293 C CA B LYS A 1 60 ? 21.214 -11.423 39.858 0.54 11.97 58 LYS A CA 1
ATOM 1294 C C A LYS A 1 60 ? 21.258 -9.905 39.201 0.46 12.04 58 LYS A C 1
ATOM 1295 C C B LYS A 1 60 ? 20.757 -10.084 39.272 0.54 10.41 58 LYS A C 1
ATOM 1296 O O A LYS A 1 60 ? 21.051 -8.942 39.919 0.46 13.44 58 LYS A O 1
ATOM 1297 O O B LYS A 1 60 ? 20.458 -9.152 39.994 0.54 11.10 58 LYS A O 1
ATOM 1334 N N A ASN A 1 61 ? 20.965 -9.916 37.896 0.46 13.02 59 ASN A N 1
ATOM 1335 N N B ASN A 1 61 ? 20.676 -10.045 37.979 0.54 10.13 59 ASN A N 1
ATOM 1336 C CA A ASN A 1 61 ? 20.300 -8.799 37.246 0.46 10.51 59 ASN A CA 1
ATOM 1337 C CA B ASN A 1 61 ? 20.127 -8.904 37.322 0.54 10.72 59 ASN A CA 1
ATOM 1338 C C A ASN A 1 61 ? 19.136 -9.246 36.351 0.46 12.29 59 ASN A C 1
ATOM 1339 C C B ASN A 1 61 ? 18.944 -9.333 36.519 0.54 9.20 59 ASN A C 1
ATOM 1340 O O A ASN A 1 61 ? 19.288 -10.295 35.688 0.46 13.29 59 ASN A O 1
AT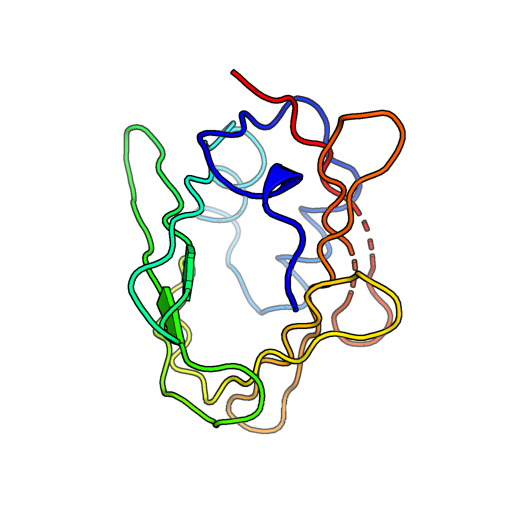OM 1341 O O B ASN A 1 61 ? 18.807 -10.495 36.110 0.54 10.43 59 ASN A O 1
ATOM 1362 N N A THR A 1 62 ? 17.980 -8.417 36.303 0.46 7.98 60 THR A N 1
ATOM 1363 N N B THR A 1 62 ? 18.171 -8.340 36.210 0.54 11.30 60 THR A N 1
ATOM 1364 C CA A THR A 1 62 ? 16.837 -8.565 35.397 0.46 7.85 60 THR A CA 1
ATOM 1365 C CA B THR A 1 62 ? 17.150 -8.590 35.237 0.54 12.34 60 THR A CA 1
ATOM 1366 C C A THR A 1 62 ? 16.736 -7.316 34.518 0.46 7.64 60 THR A C 1
ATOM 1367 C C B THR A 1 62 ? 16.954 -7.324 34.441 0.54 9.65 60 THR A C 1
ATOM 1368 O O A THR A 1 62 ? 17.228 -6.231 34.874 0.46 7.36 60 THR A O 1
ATOM 1369 O O B THR A 1 62 ? 17.283 -6.228 34.878 0.54 9.83 60 THR A O 1
ATOM 1390 N N . GLU A 1 63 ? 16.213 -7.469 33.329 1.00 10.04 61 GLU A N 1
ATOM 1391 C CA . GLU A 1 63 ? 15.932 -6.305 32.504 1.00 8.86 61 GLU A CA 1
ATOM 1392 C C . GLU A 1 63 ? 14.696 -6.604 31.667 1.00 9.36 61 GLU A C 1
ATOM 1393 O O . GLU A 1 63 ? 14.623 -7.652 31.038 1.00 11.76 61 GLU A O 1
ATOM 1406 N N . ILE A 1 64 ? 13.786 -5.648 31.653 1.00 8.26 62 ILE A N 1
ATOM 1407 C CA . ILE A 1 64 ? 12.629 -5.682 30.766 1.00 8.19 62 ILE A CA 1
ATOM 1408 C C . ILE A 1 64 ? 12.645 -4.407 29.935 1.00 7.28 62 ILE A C 1
ATOM 1409 O O . ILE A 1 64 ? 12.979 -3.330 30.420 1.00 8.61 62 ILE A O 1
ATOM 1425 N N . SER A 1 65 ? 12.224 -4.544 28.682 1.00 6.91 63 SER A N 1
ATOM 1426 C CA . SER A 1 65 ? 11.907 -3.415 27.832 1.00 6.21 63 SER A CA 1
ATOM 1427 C C . SER A 1 65 ? 10.492 -3.614 27.306 1.00 6.28 63 SER A C 1
ATOM 1428 O O . SER A 1 65 ? 10.086 -4.741 26.999 1.00 7.05 63 SER A O 1
ATOM 1436 N N . PHE A 1 66 ? 9.752 -2.518 27.174 1.00 6.28 64 PHE A N 1
ATOM 1437 C CA . PHE A 1 66 ? 8.352 -2.642 26.784 1.00 6.60 64 PHE A CA 1
ATOM 1438 C C . PHE A 1 66 ? 7.870 -1.317 26.212 1.00 6.64 64 PHE A C 1
ATOM 1439 O O . PHE A 1 66 ? 8.441 -0.252 26.424 1.00 7.59 64 PHE A O 1
ATOM 1456 N N . LYS A 1 67 ? 6.760 -1.443 25.473 1.00 7.60 65 LYS A N 1
ATOM 1457 C CA . LYS A 1 67 ? 5.951 -0.316 25.040 1.00 7.81 65 LYS A CA 1
ATOM 1458 C C . LYS A 1 67 ? 4.664 -0.353 25.859 1.00 7.45 65 LYS A C 1
ATOM 1459 O O . LYS A 1 67 ? 4.071 -1.414 26.042 1.00 7.79 65 LYS A O 1
ATOM 1478 N N . LEU A 1 68 ? 4.232 0.800 26.354 1.00 8.01 66 LEU A N 1
ATOM 1479 C CA . LEU A 1 68 ? 3.009 0.838 27.141 1.00 7.90 66 LEU A CA 1
ATOM 1480 C C . LEU A 1 68 ? 1.853 0.217 26.355 1.00 8.27 66 LEU A C 1
ATOM 1481 O O . LEU A 1 68 ? 1.622 0.544 25.201 1.00 9.88 66 LEU A O 1
ATOM 1497 N N A GLY A 1 69 ? 1.117 -0.685 27.018 0.61 8.32 67 GLY A N 1
ATOM 1498 N N B GLY A 1 69 ? 1.099 -0.625 27.036 0.39 8.59 67 GLY A N 1
ATOM 1499 C CA A GLY A 1 69 ? -0.076 -1.264 26.423 0.61 9.96 67 GLY A CA 1
ATOM 1500 C CA B GLY A 1 69 ? -0.074 -1.253 26.475 0.39 9.31 67 GLY A CA 1
ATOM 1501 C C A GLY A 1 69 ? 0.148 -2.534 25.671 0.61 9.84 67 GLY A C 1
ATOM 1502 C C B GLY A 1 69 ? 0.172 -2.366 25.461 0.39 9.03 67 GLY A C 1
ATOM 1503 O O A GLY A 1 69 ? -0.842 -3.188 25.316 0.61 14.02 67 GLY A O 1
ATOM 1504 O O B GLY A 1 69 ? -0.786 -2.808 24.808 0.39 10.93 67 GLY A O 1
ATOM 1511 N N A GLN A 1 70 ? 1.392 -2.893 25.371 0.61 8.51 68 GLN A N 1
ATOM 1512 N N B GLN A 1 70 ? 1.399 -2.877 25.332 0.39 9.25 68 GLN A N 1
ATOM 1513 C CA A GLN A 1 70 ? 1.656 -4.004 24.496 0.61 9.31 68 GLN A CA 1
ATOM 1514 C CA B GLN A 1 70 ? 1.704 -4.007 24.451 0.39 7.76 68 GLN A CA 1
ATOM 1515 C C A GLN A 1 70 ? 2.236 -5.170 25.269 0.61 7.66 68 GLN A C 1
ATOM 1516 C C B GLN A 1 70 ? 2.282 -5.181 25.273 0.39 8.22 68 GLN A C 1
ATOM 1517 O O A GLN A 1 70 ? 3.207 -5.009 25.994 0.61 8.64 68 GLN A O 1
ATOM 1518 O O B GLN A 1 70 ? 3.286 -5.020 25.991 0.39 8.09 68 GLN A O 1
ATOM 1545 N N A GLU A 1 71 ? 1.628 -6.322 25.134 0.61 8.19 69 GLU A N 1
ATOM 1546 N N B GLU A 1 71 ? 1.750 -6.373 25.074 0.39 9.74 69 GLU A N 1
ATOM 1547 C CA A GLU A 1 71 ? 2.123 -7.487 25.841 0.61 8.20 69 GLU A CA 1
ATOM 1548 C CA B GLU A 1 71 ? 2.197 -7.557 25.796 0.39 7.84 69 GLU A CA 1
ATOM 1549 C C A GLU A 1 71 ? 3.525 -7.909 25.366 0.61 7.01 69 GLU A C 1
ATOM 1550 C C B GLU A 1 71 ? 3.588 -7.940 25.341 0.39 8.57 69 GLU A C 1
ATOM 1551 O O A GLU A 1 71 ? 3.857 -7.843 24.170 0.61 7.98 69 GLU A O 1
ATOM 1552 O O B GLU A 1 71 ? 3.957 -7.805 24.164 0.39 8.82 69 GLU A O 1
ATOM 1575 N N . PHE A 1 72 ? 4.356 -8.402 26.303 1.00 6.91 70 PHE A N 1
ATOM 1576 C CA . PHE A 1 72 ? 5.691 -8.867 26.016 1.00 7.08 70 PHE A CA 1
ATOM 1577 C C . PHE A 1 72 ? 6.004 -10.070 26.894 1.00 7.18 70 PHE A C 1
ATOM 1578 O O . PHE A 1 72 ? 5.399 -10.279 27.944 1.00 9.39 70 PHE A O 1
ATOM 1596 N N A GLU A 1 73 ? 6.967 -10.850 26.469 0.60 8.21 71 GLU A N 1
ATOM 1597 N N B GLU A 1 73 ? 7.020 -10.843 26.501 0.40 7.72 71 GLU A N 1
ATOM 1598 C CA A GLU A 1 73 ? 7.442 -11.971 27.271 0.60 8.44 71 GLU A CA 1
ATOM 1599 C CA B GLU A 1 73 ? 7.523 -11.965 27.282 0.40 8.39 71 GLU A CA 1
ATOM 1600 C C A GLU A 1 73 ? 8.601 -11.515 28.187 0.60 9.16 71 GLU A C 1
ATOM 1601 C C B GLU A 1 73 ? 8.686 -11.511 28.176 0.40 8.14 71 GLU A C 1
ATOM 1602 O O A GLU A 1 73 ? 9.467 -10.707 27.796 0.60 10.86 71 GLU A O 1
ATOM 1603 O O B GLU A 1 73 ? 9.532 -10.734 27.734 0.40 11.99 71 GLU A O 1
ATOM 1626 N N A GLU A 1 74 ? 8.616 -12.025 29.416 0.60 8.28 72 GLU A N 1
ATOM 1627 N N B GLU A 1 74 ? 8.754 -12.017 29.395 0.40 10.64 72 GLU A N 1
ATOM 1628 C CA A GLU A 1 74 ? 9.487 -11.634 30.528 0.60 8.29 72 GLU A CA 1
ATOM 1629 C CA B GLU A 1 74 ? 9.956 -11.739 30.134 0.40 10.35 72 GLU A CA 1
ATOM 1630 C C A GLU A 1 74 ? 9.997 -12.933 31.215 0.60 9.84 72 GLU A C 1
ATOM 1631 C C B GLU A 1 74 ? 10.282 -12.771 31.125 0.40 9.75 72 GLU A C 1
ATOM 1632 O O A GLU A 1 74 ? 9.242 -13.893 31.314 0.60 9.50 72 GLU A O 1
ATOM 1633 O O B GLU A 1 74 ? 9.499 -13.675 31.447 0.40 12.75 72 GLU A O 1
ATOM 1656 N N A THR A 1 75 ? 11.294 -13.101 31.534 0.60 10.87 73 THR A N 1
ATOM 1657 N N B THR A 1 75 ? 11.407 -12.501 31.726 0.40 7.62 73 THR A N 1
ATOM 1658 C CA A THR A 1 75 ? 11.778 -14.112 32.487 0.60 9.62 73 THR A CA 1
ATOM 1659 C CA B THR A 1 75 ? 11.949 -13.392 32.712 0.40 7.72 73 THR A CA 1
ATOM 1660 C C A THR A 1 75 ? 12.141 -13.367 33.751 0.60 8.74 73 THR A C 1
ATOM 1661 C C B THR A 1 75 ? 12.126 -12.646 34.018 0.40 7.07 73 THR A C 1
ATOM 1662 O O A THR A 1 75 ? 13.010 -12.497 33.750 0.60 10.82 73 THR A O 1
ATOM 1663 O O B THR A 1 75 ? 12.643 -11.526 34.042 0.40 8.25 73 THR A O 1
ATOM 1684 N N A THR A 1 76 ? 11.420 -13.660 34.831 0.60 9.42 74 THR A N 1
ATOM 1685 N N B THR A 1 76 ? 11.586 -13.238 35.080 0.40 7.22 74 THR A N 1
ATOM 1686 C CA A THR A 1 76 ? 11.580 -12.866 36.044 0.60 8.94 74 THR A CA 1
ATOM 1687 C CA B THR A 1 76 ? 11.605 -12.577 36.368 0.40 7.28 74 THR A CA 1
ATOM 1688 C C A THR A 1 76 ? 12.806 -13.302 36.857 0.60 11.36 74 THR A C 1
ATOM 1689 C C B THR A 1 76 ? 12.848 -13.002 37.153 0.40 7.52 74 THR A C 1
ATOM 1690 O O A THR A 1 76 ? 13.486 -14.277 36.522 0.60 13.15 74 THR A O 1
ATOM 1691 O O B THR A 1 76 ? 13.525 -13.971 36.818 0.40 9.24 74 THR A O 1
ATOM 1712 N N A ALA A 1 77 ? 13.069 -12.566 37.946 0.60 12.87 75 ALA A N 1
ATOM 1713 N N B ALA A 1 77 ? 13.109 -12.266 38.231 0.40 7.80 75 ALA A N 1
ATOM 1714 C CA A ALA A 1 77 ? 14.281 -12.788 38.731 0.60 14.05 75 ALA A CA 1
ATOM 1715 C CA B ALA A 1 77 ? 14.270 -12.542 39.075 0.40 8.92 75 ALA A CA 1
ATOM 1716 C C A ALA A 1 77 ? 14.261 -14.160 39.369 0.60 14.01 75 ALA A C 1
ATOM 1717 C C B ALA A 1 77 ? 14.276 -13.985 39.620 0.40 9.26 75 ALA A C 1
ATOM 1718 O O A ALA A 1 77 ? 15.309 -14.811 39.495 0.60 17.44 75 ALA A O 1
ATOM 1719 O O B ALA A 1 77 ? 15.356 -14.534 39.872 0.40 11.40 75 ALA A O 1
ATOM 1732 N N . ASP A 1 78 ? 13.083 -14.600 39.780 1.00 10.16 76 ASP A N 1
ATOM 1733 C CA . ASP A 1 78 ? 12.867 -15.926 40.314 1.00 10.48 76 ASP A CA 1
ATOM 1734 C C . ASP A 1 78 ? 12.625 -16.966 39.221 1.00 11.28 76 ASP A C 1
ATOM 1735 O O . ASP A 1 78 ? 12.225 -18.086 39.532 1.00 13.96 76 ASP A O 1
ATOM 1745 N N A ASN A 1 79 ? 12.933 -16.628 37.973 0.50 14.45 77 ASN A N 1
ATOM 1746 N N B ASN A 1 79 ? 12.881 -16.575 37.972 0.50 10.39 77 ASN A N 1
ATOM 1747 C CA A ASN A 1 79 ? 12.919 -17.573 36.875 0.50 15.78 77 ASN A CA 1
ATOM 1748 C CA B ASN A 1 79 ? 12.866 -17.469 36.819 0.50 13.17 77 ASN A CA 1
ATOM 1749 C C A ASN A 1 79 ? 11.525 -17.953 36.385 0.50 12.81 77 ASN A C 1
ATOM 1750 C C B ASN A 1 79 ? 11.470 -18.006 36.500 0.50 13.94 77 ASN A C 1
ATOM 1751 O O A ASN A 1 79 ? 11.380 -18.990 35.740 0.50 13.48 77 ASN A O 1
ATOM 1752 O O B ASN A 1 79 ? 11.286 -19.168 36.109 0.50 18.07 77 ASN A O 1
ATOM 1773 N N . ARG A 1 80 ? 10.476 -17.144 36.637 1.00 10.38 78 ARG A N 1
ATOM 1774 C CA . ARG A 1 80 ? 9.217 -17.373 35.966 1.00 10.60 78 ARG A CA 1
ATOM 1775 C C . ARG A 1 80 ? 9.298 -16.810 34.541 1.00 11.06 78 ARG A C 1
ATOM 1776 O O . ARG A 1 80 ? 9.912 -15.763 34.304 1.00 12.66 78 ARG A O 1
ATOM 1798 N N . LYS A 1 81 ? 8.643 -17.510 33.621 1.00 10.33 79 LYS A N 1
ATOM 1799 C CA . LYS A 1 81 ? 8.507 -17.083 32.231 1.00 10.29 79 LYS A CA 1
ATOM 1800 C C . LYS A 1 81 ? 7.089 -16.592 32.068 1.00 9.64 79 LYS A C 1
ATOM 1801 O O . LYS A 1 81 ? 6.138 -17.375 32.102 1.00 12.97 79 LYS A O 1
ATOM 1820 N N . THR A 1 82 ? 6.941 -15.275 31.969 1.00 8.74 80 THR A N 1
ATOM 1821 C CA . THR A 1 82 ? 5.631 -14.658 32.014 1.00 8.49 80 THR A CA 1
ATOM 1822 C C . THR A 1 82 ? 5.303 -13.939 30.715 1.00 8.35 80 THR A C 1
ATOM 1823 O O . THR A 1 82 ? 6.191 -13.596 29.917 1.00 10.09 80 THR A O 1
ATOM 1834 N N . LYS A 1 83 ? 4.000 -13.706 30.518 1.00 8.56 81 LYS A N 1
ATOM 1835 C CA . LYS A 1 83 ? 3.480 -12.739 29.570 1.00 8.79 81 LYS A CA 1
ATOM 1836 C C . LYS A 1 83 ? 3.069 -11.523 30.387 1.00 7.76 81 LYS A C 1
ATOM 1837 O O . LYS A 1 83 ? 2.268 -11.663 31.324 1.00 8.40 81 LYS A O 1
ATOM 1856 N N A SER A 1 84 ? 3.564 -10.373 30.041 0.57 7.48 82 SER A N 1
ATOM 1857 N N B SER A 1 84 ? 3.584 -10.327 30.045 0.28 8.93 82 SER A N 1
ATOM 1858 N N C SER A 1 84 ? 3.737 -10.363 30.153 0.15 7.73 82 SER A N 1
ATOM 1859 C CA A SER A 1 84 ? 3.455 -9.208 30.904 0.57 7.65 82 SER A CA 1
ATOM 1860 C CA B SER A 1 84 ? 3.418 -9.110 30.833 0.28 8.17 82 SER A CA 1
ATOM 1861 C CA C SER A 1 84 ? 3.446 -9.106 30.879 0.15 7.34 82 SER A CA 1
ATOM 1862 C C A SER A 1 84 ? 2.953 -8.047 30.097 0.57 6.87 82 SER A C 1
ATOM 1863 C C B SER A 1 84 ? 2.976 -7.906 29.993 0.28 7.23 82 SER A C 1
ATOM 1864 C C C SER A 1 84 ? 2.882 -7.995 30.006 0.15 7.41 82 SER A C 1
ATOM 1865 O O A SER A 1 84 ? 3.027 -8.034 28.871 0.57 7.23 82 SER A O 1
ATOM 1866 O O B SER A 1 84 ? 3.281 -7.802 28.789 0.28 7.77 82 SER A O 1
ATOM 1867 O O C SER A 1 84 ? 3.260 -7.841 28.843 0.15 5.16 82 SER A O 1
ATOM 1889 N N A ILE A 1 85 ? 2.451 -7.047 30.801 0.56 6.28 83 ILE A N 1
ATOM 1890 N N B ILE A 1 85 ? 2.150 -7.045 30.621 0.44 7.34 83 ILE A N 1
ATOM 1891 C CA A ILE A 1 85 ? 1.986 -5.842 30.139 0.56 6.76 83 ILE A CA 1
ATOM 1892 C CA B ILE A 1 85 ? 1.729 -5.754 30.076 0.44 7.00 83 ILE A CA 1
ATOM 1893 C C A ILE A 1 85 ? 2.040 -4.698 31.140 0.56 6.58 83 ILE A C 1
ATOM 1894 C C B ILE A 1 85 ? 2.042 -4.709 31.128 0.44 7.85 83 ILE A C 1
ATOM 1895 O O A ILE A 1 85 ? 1.527 -4.811 32.270 0.56 7.45 83 ILE A O 1
ATOM 1896 O O B ILE A 1 85 ? 1.897 -4.965 32.333 0.44 7.92 83 ILE A O 1
ATOM 1927 N N . VAL A 1 86 ? 2.543 -3.567 30.686 1.00 6.72 84 VAL A N 1
ATOM 1928 C CA . VAL A 1 86 ? 2.653 -2.385 31.526 1.00 6.79 84 VAL A CA 1
ATOM 1929 C C . VAL A 1 86 ? 1.784 -1.293 30.905 1.00 7.35 84 VAL A C 1
ATOM 1930 O O . VAL A 1 86 ? 1.884 -1.010 29.705 1.00 8.61 84 VAL A O 1
ATOM 1944 N N A THR A 1 87 ? 0.934 -0.681 31.737 0.44 7.84 85 THR A N 1
ATOM 1945 N N B THR A 1 87 ? 0.952 -0.691 31.738 0.56 7.61 85 THR A N 1
ATOM 1946 C CA A THR A 1 87 ? 0.110 0.464 31.359 0.44 7.75 85 THR A CA 1
ATOM 1947 C CA B THR A 1 87 ? 0.144 0.427 31.336 0.56 8.49 85 THR A CA 1
ATOM 1948 C C A THR A 1 87 ? 0.260 1.584 32.379 0.44 9.10 85 THR A C 1
ATOM 1949 C C B THR A 1 87 ? 0.436 1.589 32.290 0.56 8.15 85 THR A C 1
ATOM 1950 O O A THR A 1 87 ? 0.458 1.318 33.572 0.44 8.48 85 THR A O 1
ATOM 1951 O O B THR A 1 87 ? 1.058 1.442 33.339 0.56 8.58 85 THR A O 1
ATOM 1972 N N A LEU A 1 88 ? 0.143 2.834 31.882 0.44 9.42 86 LEU A N 1
ATOM 1973 N N B LEU A 1 88 ? 0.036 2.775 31.873 0.56 8.80 86 LEU A N 1
ATOM 1974 C CA A LEU A 1 88 ? -0.011 3.985 32.779 0.44 10.41 86 LEU A CA 1
ATOM 1975 C CA B LEU A 1 88 ? 0.231 3.962 32.651 0.56 8.89 86 LEU A CA 1
ATOM 1976 C C A LEU A 1 88 ? -1.411 4.097 33.358 0.44 12.62 86 LEU A C 1
ATOM 1977 C C B LEU A 1 88 ? -1.164 4.360 33.066 0.56 8.92 86 LEU A C 1
ATOM 1978 O O A LEU A 1 88 ? -2.416 3.982 32.63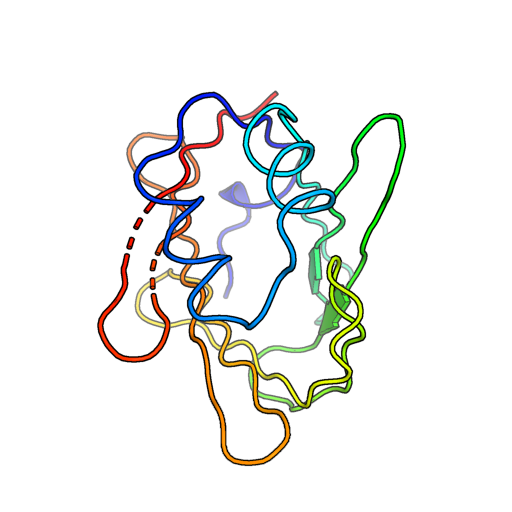8 0.44 17.00 86 LEU A O 1
ATOM 1979 O O B LEU A 1 88 ? -2.009 4.626 32.200 0.56 11.39 86 LEU A O 1
ATOM 2010 N N A GLN A 1 89 ? -1.487 4.355 34.650 0.44 13.85 87 GLN A N 1
ATOM 2011 N N B GLN A 1 89 ? -1.421 4.386 34.354 0.56 9.50 87 GLN A N 1
ATOM 2012 C CA A GLN A 1 89 ? -2.803 4.492 35.230 0.44 15.48 87 GLN A CA 1
ATOM 2013 C CA B GLN A 1 89 ? -2.712 4.800 34.815 0.56 11.68 87 GLN A CA 1
ATOM 2014 C C A GLN A 1 89 ? -2.706 5.629 36.243 0.44 16.53 87 GLN A C 1
ATOM 2015 C C B GLN A 1 89 ? -2.539 5.724 35.989 0.56 13.17 87 GLN A C 1
ATOM 2016 O O A GLN A 1 89 ? -2.163 5.429 37.341 0.44 13.96 87 GLN A O 1
ATOM 2017 O O B GLN A 1 89 ? -1.884 5.429 36.984 0.56 11.23 87 GLN A O 1
ATOM 2042 N N . ARG A 1 90 ? -3.158 6.852 35.862 1.00 17.38 88 ARG A N 1
ATOM 2043 C CA . ARG A 1 90 ? -3.058 7.939 36.808 1.00 17.61 88 ARG A CA 1
ATOM 2044 C C . ARG A 1 90 ? -1.620 8.163 37.245 1.00 14.40 88 ARG A C 1
ATOM 2045 O O . ARG A 1 90 ? -1.342 8.410 38.400 1.00 18.40 88 ARG A O 1
ATOM 2067 N N A GLY A 1 91 ? -0.683 8.094 36.312 0.50 15.24 89 GLY A N 1
ATOM 2068 N N B GLY A 1 91 ? -0.735 8.125 36.266 0.50 15.00 89 GLY A N 1
ATOM 2069 C CA A GLY A 1 91 ? 0.711 8.334 36.644 0.50 15.52 89 GLY A CA 1
ATOM 2070 C CA B GLY A 1 91 ? 0.651 8.407 36.428 0.50 14.62 89 GLY A CA 1
ATOM 2071 C C A GLY A 1 91 ? 1.471 7.156 37.226 0.50 13.13 89 GLY A C 1
ATOM 2072 C C B GLY A 1 91 ? 1.516 7.244 36.910 0.50 11.84 89 GLY A C 1
ATOM 2073 O O A GLY A 1 91 ? 2.678 7.276 37.436 0.50 16.82 89 GLY A O 1
ATOM 2074 O O B GLY A 1 91 ? 2.750 7.376 36.886 0.50 13.45 89 GLY A O 1
ATOM 2081 N N A SER A 1 92 ? 0.825 6.007 37.405 0.28 12.53 90 SER A N 1
ATOM 2082 N N B SER A 1 92 ? 0.902 6.163 37.433 0.46 11.79 90 SER A N 1
ATOM 2083 N N C SER A 1 92 ? 0.928 6.129 37.385 0.25 8.65 90 SER A N 1
ATOM 2084 C CA A SER A 1 92 ? 1.481 4.829 37.942 0.28 11.49 90 SER A CA 1
ATOM 2085 C CA B SER A 1 92 ? 1.574 4.958 37.883 0.46 12.31 90 SER A CA 1
ATOM 2086 C CA C SER A 1 92 ? 1.722 5.019 37.842 0.25 8.24 90 SER A CA 1
ATOM 2087 C C A SER A 1 92 ? 1.759 3.830 36.844 0.28 10.20 90 SER A C 1
ATOM 2088 C C B SER A 1 92 ? 1.912 4.088 36.686 0.46 8.51 90 SER A C 1
ATOM 2089 C C C SER A 1 92 ? 1.870 4.006 36.762 0.25 10.27 90 SER A C 1
ATOM 2090 O O A SER A 1 92 ? 0.850 3.530 36.045 0.28 9.14 90 SER A O 1
ATOM 2091 O O B SER A 1 92 ? 1.189 4.096 35.676 0.46 9.59 90 SER A O 1
ATOM 2092 O O C SER A 1 92 ? 0.969 3.819 35.917 0.25 8.08 90 SER A O 1
ATOM 2113 N N . LEU A 1 93 ? 3.001 3.318 36.814 1.00 8.32 91 LEU A N 1
ATOM 2114 C CA . LEU A 1 93 ? 3.321 2.236 35.894 1.00 7.89 91 LEU A CA 1
ATOM 2115 C C . LEU A 1 93 ? 2.766 0.961 36.490 1.00 7.62 91 LEU A C 1
ATOM 2116 O O . LEU A 1 93 ? 3.243 0.506 37.529 1.00 9.16 91 LEU A O 1
ATOM 2134 N N A ASN A 1 94 ? 1.752 0.414 35.850 0.42 7.72 92 ASN A N 1
ATOM 2135 N N B ASN A 1 94 ? 1.805 0.331 35.807 0.58 7.43 92 ASN A N 1
ATOM 2136 C CA A ASN A 1 94 ? 1.046 -0.778 36.308 0.42 6.53 92 ASN A CA 1
ATOM 2137 C CA B ASN A 1 94 ? 1.108 -0.829 36.347 0.58 8.24 92 ASN A CA 1
ATOM 2138 C C A ASN A 1 94 ? 1.525 -1.961 35.450 0.42 6.24 92 ASN A C 1
ATOM 2139 C C B ASN A 1 94 ? 1.464 -2.042 35.510 0.58 7.92 92 ASN A C 1
ATOM 2140 O O A ASN A 1 94 ? 1.303 -1.955 34.252 0.42 7.06 92 ASN A O 1
ATOM 2141 O O B ASN A 1 94 ? 0.987 -2.161 34.386 0.58 8.68 92 ASN A O 1
ATOM 2162 N N A GLN A 1 95 ? 2.178 -2.928 36.076 0.42 8.97 93 GLN A N 1
ATOM 2163 N N B GLN A 1 95 ? 2.280 -2.928 36.076 0.58 5.88 93 GLN A N 1
ATOM 2164 C CA A GLN A 1 95 ? 2.634 -4.131 35.434 0.42 7.21 93 GLN A CA 1
ATOM 2165 C CA B GLN A 1 95 ? 2.794 -4.111 35.367 0.58 6.55 93 GLN A CA 1
ATOM 2166 C C A GLN A 1 95 ? 1.768 -5.299 35.902 0.42 6.11 93 GLN A C 1
ATOM 2167 C C B GLN A 1 95 ? 2.045 -5.343 35.827 0.58 6.81 93 GLN A C 1
ATOM 2168 O O A GLN A 1 95 ? 1.563 -5.492 37.098 0.42 7.28 93 GLN A O 1
ATOM 2169 O O B GLN A 1 95 ? 2.028 -5.641 37.007 0.58 9.01 93 GLN A O 1
ATOM 2196 N N A VAL A 1 96 ? 1.211 -6.048 34.954 0.42 6.71 94 VAL A N 1
ATOM 2197 N N B VAL A 1 96 ? 1.522 -6.118 34.899 0.58 6.18 94 VAL A N 1
ATOM 2198 C CA A VAL A 1 96 ? 0.483 -7.280 35.235 0.42 7.66 94 VAL A CA 1
ATOM 2199 C CA B VAL A 1 96 ? 0.852 -7.383 35.228 0.58 5.97 94 VAL A CA 1
ATOM 2200 C C A VAL A 1 96 ? 1.224 -8.395 34.546 0.42 7.59 94 VAL A C 1
ATOM 2201 C C B VAL A 1 96 ? 1.650 -8.471 34.581 0.58 5.82 94 VAL A C 1
ATOM 2202 O O A VAL A 1 96 ? 1.400 -8.363 33.319 0.42 8.60 94 VAL A O 1
ATOM 2203 O O B VAL A 1 96 ? 2.048 -8.343 33.429 0.58 7.52 94 VAL A O 1
ATOM 2228 N N A GLN A 1 97 ? 1.608 -9.409 35.323 0.42 7.28 95 GLN A N 1
ATOM 2229 N N B GLN A 1 97 ? 1.944 -9.534 35.345 0.58 5.60 95 GLN A N 1
ATOM 2230 C CA A GLN A 1 97 ? 2.492 -10.485 34.899 0.42 7.60 95 GLN A CA 1
ATOM 2231 C CA 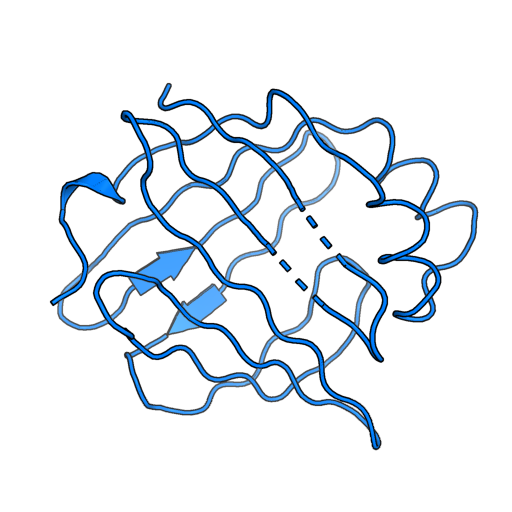B GLN A 1 97 ? 2.598 -10.731 34.827 0.58 6.43 95 GLN A CA 1
ATOM 2232 C C A GLN A 1 97 ? 1.701 -11.811 35.046 0.42 8.08 95 GLN A C 1
ATOM 2233 C C B GLN A 1 97 ? 1.617 -11.907 34.905 0.58 6.61 95 GLN A C 1
ATOM 2234 O O A GLN A 1 97 ? 1.213 -12.089 36.122 0.42 6.74 95 GLN A O 1
ATOM 2235 O O B GLN A 1 97 ? 0.893 -12.064 35.913 0.58 7.06 95 GLN A O 1
ATOM 2262 N N A ARG A 1 98 ? 1.556 -12.624 33.958 0.42 7.64 96 ARG A N 1
ATOM 2263 N N B ARG A 1 98 ? 1.634 -12.721 33.860 0.58 7.42 96 ARG A N 1
ATOM 2264 C CA A ARG A 1 98 ? 0.761 -13.870 33.933 0.42 7.13 96 ARG A CA 1
ATOM 2265 C CA B ARG A 1 98 ? 0.762 -13.891 33.766 0.58 9.24 96 ARG A CA 1
ATOM 2266 C C A ARG A 1 98 ? 1.627 -15.061 33.568 0.42 9.51 96 ARG A C 1
ATOM 2267 C C B ARG A 1 98 ? 1.581 -15.109 33.420 0.58 8.29 96 ARG A C 1
ATOM 2268 O O A ARG A 1 98 ? 2.506 -14.961 32.709 0.42 10.03 96 ARG A O 1
ATOM 2269 O O B ARG A 1 98 ? 2.340 -15.093 32.434 0.58 8.83 96 ARG A O 1
ATOM 2310 N N . TRP A 1 99 ? 1.382 -16.206 34.193 1.00 8.97 97 TRP A N 1
ATOM 2311 C CA . TRP A 1 99 ? 2.089 -17.450 33.915 1.00 9.63 97 TRP A CA 1
ATOM 2312 C C . TRP A 1 99 ? 1.261 -18.550 34.530 1.00 11.53 97 TRP A C 1
ATOM 2313 O O . TRP A 1 99 ? 0.707 -18.378 35.620 1.00 12.48 97 TRP A O 1
ATOM 2335 N N A ASP A 1 100 ? 1.190 -19.678 33.839 0.40 16.22 98 ASP A N 1
ATOM 2336 N N B ASP A 1 100 ? 1.142 -19.705 33.889 0.60 12.95 98 ASP A N 1
ATOM 2337 C CA A ASP A 1 100 ? 0.358 -20.822 34.244 0.40 16.69 98 ASP A CA 1
ATOM 2338 C CA B ASP A 1 100 ? 0.562 -20.869 34.576 0.60 15.10 98 ASP A CA 1
ATOM 2339 C C A ASP A 1 100 ? -1.069 -20.314 34.390 0.40 16.93 98 ASP A C 1
ATOM 2340 C C B ASP A 1 100 ? -0.834 -20.624 35.178 0.60 12.66 98 ASP A C 1
ATOM 2341 O O A ASP A 1 100 ? -1.606 -19.713 33.443 0.40 21.26 98 ASP A O 1
ATOM 2342 O O B ASP A 1 100 ? -1.167 -21.220 36.204 0.60 15.88 98 ASP A O 1
ATOM 2359 N N A GLY A 1 101 ? -1.707 -20.526 35.522 0.40 16.78 99 GLY A N 1
ATOM 2360 N N B GLY A 1 101 ? -1.636 -19.753 34.535 0.60 13.24 99 GLY A N 1
ATOM 2361 C CA A GLY A 1 101 ? -3.013 -19.966 35.741 0.40 18.66 99 GLY A CA 1
ATOM 2362 C CA B GLY A 1 101 ? -2.968 -19.395 34.996 0.60 15.24 99 GLY A CA 1
ATOM 2363 C C A GLY A 1 101 ? -2.908 -18.878 36.766 0.40 17.27 99 GLY A C 1
ATOM 2364 C C B GLY A 1 101 ? -2.999 -18.547 36.238 0.60 14.84 99 GLY A C 1
ATOM 2365 O O A GLY A 1 101 ? -3.790 -18.793 37.641 0.40 18.62 99 GLY A O 1
ATOM 2366 O O B GLY A 1 101 ? -4.070 -18.319 36.786 0.60 18.67 99 GLY A O 1
ATOM 2373 N N . LYS A 1 102 ? -1.827 -18.064 36.701 1.00 12.03 100 LYS A N 1
ATOM 2374 C CA . LYS A 1 102 ? -1.581 -17.167 37.829 1.00 11.07 100 LYS A CA 1
ATOM 2375 C C . LYS A 1 102 ? -1.315 -15.750 37.285 1.00 9.49 100 LYS A C 1
ATOM 2376 O O . LYS A 1 102 ? -0.941 -15.553 36.122 1.00 9.50 100 LYS A O 1
ATOM 2396 N N A GLU A 1 103 ? -1.372 -14.811 38.215 0.53 7.48 101 GLU A N 1
ATOM 2397 N N B GLU A 1 103 ? -1.583 -14.718 38.075 0.47 10.32 101 GLU A N 1
ATOM 2398 C CA A GLU A 1 103 ? -1.241 -13.398 37.881 0.53 7.32 101 GLU A CA 1
ATOM 2399 C CA B GLU A 1 103 ? -1.149 -13.370 37.710 0.47 8.61 101 GLU A CA 1
ATOM 2400 C C A GLU A 1 103 ? -0.685 -12.665 39.083 0.53 7.64 101 GLU A C 1
ATOM 2401 C C B GLU A 1 103 ? -0.763 -12.610 38.964 0.47 7.68 101 GLU A C 1
ATOM 2402 O O A GLU A 1 103 ? -1.063 -12.959 40.224 0.53 8.16 101 GLU A O 1
ATOM 2403 O O B GLU A 1 103 ? -1.335 -12.811 40.033 0.47 9.75 101 GLU A O 1
ATOM 2426 N N . THR A 1 104 ? 0.182 -11.687 38.815 1.00 6.74 102 THR A N 1
ATOM 2427 C CA . THR A 1 104 ? 0.611 -10.771 39.863 1.00 6.32 102 THR A CA 1
ATOM 2428 C C . THR A 1 104 ? 0.722 -9.379 39.260 1.00 6.35 102 THR A C 1
ATOM 2429 O O . THR A 1 104 ? 0.985 -9.226 38.072 1.00 7.25 102 THR A O 1
ATOM 2441 N N A THR A 1 105 ? 0.372 -8.386 40.060 0.44 6.74 103 THR A N 1
ATOM 2442 N N B THR A 1 105 ? 0.661 -8.355 40.143 0.56 6.19 103 THR A N 1
ATOM 2443 C CA A THR A 1 105 ? 0.471 -7.004 39.629 0.44 7.64 103 THR A CA 1
ATOM 2444 C CA B THR A 1 105 ? 0.755 -6.962 39.747 0.56 6.68 103 THR A CA 1
ATOM 2445 C C A THR A 1 105 ? 1.551 -6.296 40.442 0.44 7.35 103 THR A C 1
ATOM 2446 C C B THR A 1 105 ? 1.863 -6.268 40.519 0.56 6.76 103 THR A C 1
ATOM 2447 O O A THR A 1 105 ? 1.577 -6.394 41.683 0.44 8.56 103 THR A O 1
ATOM 2448 O O B THR A 1 105 ? 2.071 -6.532 41.697 0.56 6.71 103 THR A O 1
ATOM 2469 N N A ILE A 1 106 ? 2.355 -5.489 39.752 0.44 7.68 104 ILE A N 1
ATOM 2470 N N B ILE A 1 106 ? 2.563 -5.382 39.826 0.56 6.68 104 ILE A N 1
ATOM 2471 C CA A ILE A 1 106 ? 3.358 -4.593 40.361 0.44 7.43 104 ILE A CA 1
ATOM 2472 C CA B ILE A 1 106 ? 3.613 -4.557 40.392 0.56 6.45 104 ILE A CA 1
ATOM 2473 C C A ILE A 1 106 ? 3.015 -3.183 39.912 0.44 6.25 104 ILE A C 1
ATOM 2474 C C B ILE A 1 106 ? 3.342 -3.149 39.911 0.56 6.28 104 ILE A C 1
ATOM 2475 O O A ILE A 1 106 ? 3.072 -2.880 38.712 0.44 7.80 104 ILE A O 1
ATOM 2476 O O B ILE A 1 106 ? 3.421 -2.879 38.711 0.56 7.08 104 ILE A O 1
ATOM 2507 N N A LYS A 1 107 ? 2.701 -2.295 40.851 0.44 6.80 105 LYS A N 1
ATOM 2508 N N B LYS A 1 107 ? 2.955 -2.272 40.838 0.56 6.34 105 LYS A N 1
ATOM 2509 C CA A LYS A 1 107 ? 2.482 -0.880 40.553 0.44 6.74 105 LYS A CA 1
ATOM 2510 C CA B LYS A 1 107 ? 2.580 -0.919 40.524 0.56 7.36 105 LYS A CA 1
ATOM 2511 C C A LYS A 1 107 ? 3.597 0.017 41.086 0.44 6.91 105 LYS A C 1
ATOM 2512 C C B LYS A 1 107 ? 3.756 -0.076 41.016 0.56 6.88 105 LYS A C 1
ATOM 2513 O O A LYS A 1 107 ? 3.860 0.012 42.281 0.44 7.70 105 LYS A O 1
ATOM 2514 O O B LYS A 1 107 ? 4.278 -0.345 42.093 0.56 8.74 105 LYS A O 1
ATOM 2551 N N A ARG A 1 108 ? 4.159 0.850 40.219 0.44 7.28 106 ARG A N 1
ATOM 2552 N N B ARG A 1 108 ? 4.219 0.848 40.196 0.56 6.26 106 ARG A N 1
ATOM 2553 C CA A ARG A 1 108 ? 5.260 1.766 40.547 0.44 7.95 106 ARG A CA 1
ATOM 2554 C CA B ARG A 1 108 ? 5.323 1.735 40.598 0.56 6.15 106 ARG A CA 1
ATOM 2555 C C A ARG A 1 108 ? 4.780 3.197 40.424 0.44 5.96 106 ARG A C 1
ATOM 2556 C C B ARG A 1 108 ? 4.816 3.159 40.407 0.56 7.81 106 ARG A C 1
ATOM 2557 O O A ARG A 1 108 ? 4.255 3.588 39.370 0.44 8.58 106 ARG A O 1
ATOM 2558 O O B ARG A 1 108 ? 4.402 3.572 39.319 0.56 8.14 106 ARG A O 1
ATOM 2599 N N A LYS A 1 109 ? 4.946 3.968 41.505 0.44 7.35 107 LYS A N 1
ATOM 2600 N N B LYS A 1 109 ? 4.898 3.944 41.472 0.56 6.98 107 LYS A N 1
ATOM 2601 C CA A LYS A 1 109 ? 4.461 5.321 41.509 0.44 8.00 107 LYS A CA 1
ATOM 2602 C CA B LYS A 1 109 ? 4.445 5.329 41.485 0.56 8.19 107 LYS A CA 1
ATOM 2603 C C A LYS A 1 109 ? 5.417 6.221 42.284 0.44 6.89 107 LYS A C 1
ATOM 2604 C C B LYS A 1 109 ? 5.534 6.197 42.135 0.56 6.70 107 LYS A C 1
ATOM 2605 O O A LYS A 1 109 ? 6.062 5.796 43.226 0.44 7.82 107 LYS A O 1
ATOM 2606 O O B LYS A 1 109 ? 6.392 5.704 42.865 0.56 7.53 107 LYS A O 1
ATOM 2643 N N . LEU A 1 110 ? 5.445 7.487 41.884 1.00 7.31 108 LEU A N 1
ATOM 2644 C CA . LEU A 1 110 ? 6.317 8.463 42.528 1.00 7.45 108 LEU A CA 1
ATOM 2645 C C . LEU A 1 110 ? 5.541 9.167 43.640 1.00 7.45 108 LEU A C 1
ATOM 2646 O O . LEU A 1 110 ? 4.478 9.745 43.373 1.00 9.03 108 LEU A O 1
ATOM 2663 N N . VAL A 1 111 ? 6.083 9.129 44.842 1.00 7.58 109 VAL A N 1
ATOM 2664 C CA . VAL A 1 111 ? 5.443 9.728 46.015 1.00 8.40 109 VAL A CA 1
ATOM 2665 C C . VAL A 1 111 ? 6.524 10.445 46.812 1.00 8.18 109 VAL A C 1
ATOM 2666 O O . VAL A 1 111 ? 7.476 9.808 47.284 1.00 8.10 109 VAL A O 1
ATOM 2679 N N A ASN A 1 112 ? 6.377 11.744 46.899 0.53 11.57 110 ASN A N 1
ATOM 2680 N N B ASN A 1 112 ? 6.418 11.761 46.989 0.47 7.79 110 ASN A N 1
ATOM 2681 C CA A ASN A 1 112 ? 7.286 12.559 47.638 0.53 15.57 110 ASN A CA 1
ATOM 2682 C CA B ASN A 1 112 ? 7.429 12.521 47.780 0.47 7.61 110 ASN A CA 1
ATOM 2683 C C A ASN A 1 112 ? 8.717 12.322 47.173 0.53 12.71 110 ASN A C 1
ATOM 2684 C C B ASN A 1 112 ? 8.858 12.273 47.324 0.47 8.09 110 ASN A C 1
ATOM 2685 O O A ASN A 1 112 ? 9.657 12.262 47.967 0.53 15.54 110 ASN A O 1
ATOM 2686 O O B ASN A 1 112 ? 9.807 12.226 48.104 0.47 9.39 110 ASN A O 1
ATOM 2707 N N A GLY A 1 113 ? 8.900 12.165 45.863 0.53 11.87 111 GLY A N 1
ATOM 2708 N N B GLY A 1 113 ? 9.054 12.167 46.000 0.47 7.53 111 GLY A N 1
ATOM 2709 C CA A GLY A 1 113 ? 10.250 12.008 45.309 0.53 9.91 111 GLY A CA 1
ATOM 2710 C CA B GLY A 1 113 ? 10.421 12.022 45.490 0.47 10.72 111 GLY A CA 1
ATOM 2711 C C A GLY A 1 113 ? 10.869 10.617 45.424 0.53 10.21 111 GLY A C 1
ATOM 2712 C C B GLY A 1 113 ? 10.956 10.607 45.512 0.47 7.82 111 GLY A C 1
ATOM 2713 O O A GLY A 1 113 ? 12.010 10.415 44.977 0.53 9.04 111 GLY A O 1
ATOM 2714 O O B GLY A 1 113 ? 12.122 10.391 45.142 0.47 12.81 111 GLY A O 1
ATOM 2721 N N . LYS A 1 114 ? 10.165 9.687 46.041 1.00 7.62 112 LYS A N 1
ATOM 2722 C CA . LYS A 1 114 ? 10.574 8.290 46.155 1.00 7.08 112 LYS A CA 1
ATOM 2723 C C . LYS A 1 114 ? 9.744 7.487 45.142 1.00 7.21 112 LYS A C 1
ATOM 2724 O O . LYS A 1 114 ? 8.661 7.883 44.756 1.00 10.13 112 LYS A O 1
ATOM 2744 N N . MET A 1 115 ? 10.276 6.346 44.758 1.00 6.78 113 MET A N 1
ATOM 2745 C CA A MET A 1 115 ? 9.512 5.407 43.946 0.74 7.04 113 MET A CA 1
ATOM 2746 C CA B MET A 1 115 ? 9.521 5.404 43.928 0.26 7.59 113 MET A CA 1
ATOM 2747 C C . MET A 1 115 ? 8.973 4.327 44.868 1.00 7.01 113 MET A C 1
ATOM 2748 O O . MET A 1 115 ? 9.745 3.679 45.602 1.00 8.41 113 MET A O 1
ATOM 2775 N N . VAL A 1 116 ? 7.667 4.143 44.834 1.00 7.04 114 VAL A N 1
ATOM 2776 C CA . VAL A 1 116 ? 6.955 3.191 45.659 1.00 7.42 114 VAL A CA 1
ATOM 2777 C C . VAL A 1 116 ? 6.480 2.060 44.740 1.00 7.31 114 VAL A C 1
ATOM 2778 O O . VAL A 1 116 ? 5.711 2.319 43.819 1.00 8.69 114 VAL A O 1
ATOM 2791 N N . ALA A 1 117 ? 6.941 0.846 45.010 1.00 7.14 115 ALA A N 1
ATOM 2792 C CA . ALA A 1 117 ? 6.496 -0.340 44.274 1.00 7.11 115 ALA A CA 1
ATOM 2793 C C . ALA A 1 117 ? 5.565 -1.113 45.195 1.00 7.23 115 ALA A C 1
ATOM 2794 O O . ALA A 1 117 ? 5.898 -1.419 46.320 1.00 11.68 115 ALA A O 1
ATOM 2801 N N A GLU A 1 118 ? 4.374 -1.416 44.665 0.42 6.90 116 GLU A N 1
ATOM 2802 N N B GLU A 1 118 ? 4.362 -1.412 44.720 0.58 7.84 116 GLU A N 1
ATOM 2803 C CA A GLU A 1 118 ? 3.406 -2.181 45.398 0.42 9.18 116 GLU A CA 1
ATOM 2804 C CA B GLU A 1 118 ? 3.384 -2.199 45.441 0.58 6.87 116 GLU A CA 1
ATOM 2805 C C A GLU A 1 118 ? 3.071 -3.417 44.579 0.42 7.32 116 GLU A C 1
ATOM 2806 C C B GLU A 1 118 ? 3.153 -3.477 44.628 0.58 8.22 116 GLU A C 1
ATOM 2807 O O A GLU A 1 118 ? 2.628 -3.307 43.433 0.42 7.02 116 GLU A O 1
ATOM 2808 O O B GLU A 1 118 ? 2.796 -3.399 43.466 0.58 10.00 116 GLU A O 1
ATOM 2851 N N A LYS A 1 120 ? 1.239 -7.361 44.391 0.66 6.94 118 LYS A N 1
ATOM 2852 N N B LYS A 1 120 ? 1.401 -7.359 44.348 0.34 6.81 118 LYS A N 1
ATOM 2853 C CA A LYS A 1 120 ? 0.129 -8.115 44.906 0.66 6.95 118 LYS A CA 1
ATOM 2854 C CA B LYS A 1 120 ? 0.236 -8.079 44.836 0.34 8.32 118 LYS A CA 1
ATOM 2855 C C A LYS A 1 120 ? 0.048 -9.481 44.218 0.66 6.53 118 LYS A C 1
ATOM 2856 C C B LYS A 1 120 ? 0.097 -9.386 44.092 0.34 6.47 118 LYS A C 1
ATOM 2857 O O A LYS A 1 120 ? 0.070 -9.562 42.996 0.66 7.05 118 LYS A O 1
ATOM 2858 O O B LYS A 1 120 ? 0.380 -9.463 42.884 0.34 6.09 118 LYS A O 1
ATOM 2895 N N A MET A 1 121 ? -0.067 -10.542 45.014 0.66 6.23 119 MET A N 1
ATOM 2896 N N B MET A 1 121 ? -0.344 -10.404 44.834 0.34 6.13 119 MET A N 1
ATOM 2897 C CA A MET A 1 121 ? -0.270 -11.898 44.487 0.66 6.56 119 MET A CA 1
ATOM 2898 C CA B MET A 1 121 ? -0.669 -11.696 44.236 0.34 6.91 119 MET A CA 1
ATOM 2899 C C A MET A 1 121 ? -1.356 -12.540 45.361 0.66 6.55 119 MET A C 1
ATOM 2900 C C B MET A 1 121 ? -1.673 -12.386 45.151 0.34 6.19 119 MET A C 1
ATOM 2901 O O A MET A 1 121 ? -1.147 -12.772 46.534 0.66 7.32 119 MET A O 1
ATOM 2902 O O B MET A 1 121 ? -1.356 -12.583 46.327 0.34 7.67 119 MET A O 1
ATOM 2929 N N A LYS A 1 122 ? -2.515 -12.801 44.771 0.66 9.33 120 LYS A N 1
ATOM 2930 N N B LYS A 1 122 ? -2.795 -12.820 44.595 0.34 7.99 120 LYS A N 1
ATOM 2931 C CA A LYS A 1 122 ? -3.601 -13.546 45.456 0.66 9.92 120 LYS A CA 1
ATOM 2932 C CA B LYS A 1 122 ? -3.870 -13.281 45.412 0.34 12.54 120 LYS A CA 1
ATOM 2933 C C A LYS A 1 122 ? -3.959 -12.948 46.834 0.66 10.25 120 LYS A C 1
ATOM 2934 C C B LYS A 1 122 ? -4.057 -12.162 46.431 0.34 13.47 120 LYS A C 1
ATOM 2935 O O A LYS A 1 122 ? -4.204 -13.658 47.820 0.66 12.44 120 LYS A O 1
ATOM 2936 O O B LYS A 1 122 ? -4.035 -10.972 46.089 0.34 14.23 120 LYS A O 1
ATOM 2971 N N A GLY A 1 123 ? -3.970 -11.623 46.878 0.66 9.73 121 GLY A N 1
ATOM 2972 N N B GLY A 1 123 ? -4.242 -12.528 47.670 0.34 13.70 121 GLY A N 1
ATOM 2973 C CA A GLY A 1 123 ? -4.294 -10.895 48.064 0.66 11.67 121 GLY A CA 1
ATOM 2974 C CA B GLY A 1 123 ? -4.462 -11.500 48.649 0.34 12.51 121 GLY A CA 1
ATOM 2975 C C A GLY A 1 123 ? -3.126 -10.640 49.016 0.66 9.23 121 GLY A C 1
ATOM 2976 C C B GLY A 1 123 ? -3.245 -11.027 49.390 0.34 10.88 121 GLY A C 1
ATOM 2977 O O A GLY A 1 123 ? -3.311 -9.879 49.982 0.66 11.84 121 GLY A O 1
ATOM 2978 O O B GLY A 1 123 ? -3.358 -10.457 50.467 0.34 15.54 121 GLY A O 1
ATOM 2983 N N A VAL A 1 124 ? -1.940 -11.252 48.805 0.66 7.71 122 VAL A N 1
ATOM 2984 N N B VAL A 1 124 ? -2.076 -11.241 48.826 0.34 8.43 122 VAL A N 1
ATOM 2985 C CA A VAL A 1 124 ? -0.727 -10.952 49.558 0.66 8.46 122 VAL A CA 1
ATOM 2986 C CA B VAL A 1 124 ? -0.807 -10.970 49.497 0.34 6.54 122 VAL A CA 1
ATOM 2987 C C A VAL A 1 124 ? -0.050 -9.748 48.944 0.66 8.28 122 VAL A C 1
ATOM 2988 C C B VAL A 1 124 ? -0.286 -9.648 48.918 0.34 7.11 122 VAL A C 1
ATOM 2989 O O A VAL A 1 124 ? 0.239 -9.731 47.734 0.66 8.32 122 VAL A O 1
ATOM 2990 O O B VAL A 1 124 ? -0.353 -9.405 47.712 0.34 9.68 122 VAL A O 1
ATOM 3015 N N . VAL A 1 125 ? 0.154 -8.723 49.777 1.00 7.86 123 VAL A N 1
ATOM 3016 C CA . VAL A 1 125 ? 0.625 -7.422 49.333 1.00 8.21 123 VAL A CA 1
ATOM 3017 C C . VAL A 1 125 ? 1.971 -7.112 49.978 1.00 7.11 123 VAL A C 1
ATOM 3018 O O . VAL A 1 125 ? 2.187 -7.373 51.160 1.00 8.38 123 VAL A O 1
ATOM 3052 N N A THR A 1 127 ? 5.137 -3.784 49.881 0.40 5.33 125 THR A N 1
ATOM 3053 N N B THR A 1 127 ? 5.142 -3.816 49.746 0.60 7.19 125 THR A N 1
ATOM 3054 C CA A THR A 1 127 ? 5.564 -2.503 49.337 0.40 6.88 125 THR A CA 1
ATOM 3055 C CA B THR A 1 127 ? 5.553 -2.479 49.334 0.60 6.80 125 THR A CA 1
ATOM 3056 C C A THR A 1 127 ? 7.059 -2.383 49.471 0.40 6.33 125 THR A C 1
ATOM 3057 C C B THR A 1 127 ? 7.065 -2.381 49.476 0.60 6.73 125 THR A C 1
ATOM 3058 O O A THR A 1 127 ? 7.647 -2.859 50.466 0.40 6.70 125 THR A O 1
ATOM 3059 O O B THR A 1 127 ? 7.632 -2.841 50.469 0.60 7.95 125 THR A O 1
ATOM 3080 N N . ARG A 1 128 ? 7.692 -1.742 48.485 1.00 6.67 126 ARG A N 1
ATOM 3081 C CA . ARG A 1 128 ? 9.112 -1.505 48.448 1.00 7.00 126 ARG A CA 1
ATOM 3082 C C . ARG A 1 128 ? 9.322 -0.027 48.097 1.00 7.03 126 ARG A C 1
ATOM 3083 O O . ARG A 1 128 ? 8.683 0.498 47.193 1.00 9.89 126 ARG A O 1
ATOM 3105 N N A ILE A 1 129 ? 10.156 0.659 48.918 0.66 5.97 127 ILE A N 1
ATOM 3106 N N B ILE A 1 129 ? 10.323 0.581 48.704 0.34 5.51 127 ILE A N 1
ATOM 3107 C CA A ILE A 1 129 ? 10.438 2.101 48.783 0.66 5.74 127 ILE A CA 1
ATOM 3108 C CA B ILE A 1 129 ? 10.526 2.001 48.476 0.34 5.95 127 ILE A CA 1
ATOM 3109 C C A ILE A 1 129 ? 11.842 2.265 48.238 0.66 5.92 127 ILE A C 1
ATOM 3110 C C B ILE A 1 129 ? 11.976 2.268 48.204 0.34 5.57 127 ILE A C 1
ATOM 3111 O O A ILE A 1 129 ? 12.803 1.668 48.765 0.66 5.92 127 ILE A O 1
ATOM 3112 O O B ILE A 1 129 ? 12.911 1.848 48.929 0.34 5.52 127 ILE A O 1
ATOM 3143 N N A TYR A 1 130 ? 11.955 3.077 47.168 0.66 6.04 128 TYR A N 1
ATOM 3144 N N B TYR A 1 130 ? 12.153 3.048 47.164 0.34 5.26 128 TYR A N 1
ATOM 3145 C CA A TYR A 1 130 ? 13.220 3.331 46.503 0.66 6.53 128 TYR A CA 1
ATOM 3146 C CA B TYR A 1 130 ? 13.428 3.411 46.628 0.34 4.88 128 TYR A CA 1
ATOM 3147 C C A TYR A 1 130 ? 13.556 4.837 46.505 0.66 6.56 128 TYR A C 1
ATOM 3148 C C B TYR A 1 130 ? 13.572 4.903 46.696 0.34 5.08 128 TYR A C 1
ATOM 3149 O O A TYR A 1 130 ? 12.696 5.680 46.272 0.66 6.05 128 TYR A O 1
ATOM 3150 O O B TYR A 1 130 ? 12.593 5.677 46.630 0.34 6.25 128 TYR A O 1
ATOM 3185 N N A GLU A 1 131 ? 14.832 5.194 46.791 0.66 6.81 129 GLU A N 1
ATOM 3186 N N B GLU A 1 131 ? 14.869 5.250 46.779 0.34 7.47 129 GLU A N 1
ATOM 3187 C CA A GLU A 1 131 ? 15.236 6.593 46.676 0.66 8.13 129 GLU A CA 1
ATOM 3188 C CA B GLU A 1 131 ? 15.388 6.590 46.812 0.34 5.17 129 GLU A CA 1
ATOM 3189 C C A GLU A 1 131 ? 16.047 6.821 45.407 0.66 6.88 129 GLU A C 1
ATOM 3190 C C B GLU A 1 131 ? 16.177 6.826 45.526 0.34 5.87 129 GLU A C 1
ATOM 3191 O O A GLU A 1 131 ? 16.697 5.932 44.889 0.66 7.15 129 GLU A O 1
ATOM 3192 O O B GLU A 1 131 ? 16.937 5.948 45.086 0.34 6.00 129 GLU A O 1
ATOM 3215 N N A LYS A 1 132 ? 16.027 8.049 44.941 0.66 6.72 130 LYS A N 1
ATOM 3216 N N B LYS A 1 132 ? 15.980 8.021 44.913 0.34 8.47 130 LYS A N 1
ATOM 3217 C CA A LYS A 1 132 ? 16.670 8.409 43.699 0.66 7.28 130 LYS A CA 1
ATOM 3218 C CA B LYS A 1 132 ? 16.679 8.318 43.662 0.34 6.73 130 LYS A CA 1
ATOM 3219 C C A LYS A 1 132 ? 18.140 8.678 43.969 0.66 7.06 130 LYS A C 1
ATOM 3220 C C B LYS A 1 132 ? 18.142 8.648 43.982 0.34 6.65 130 LYS A C 1
ATOM 3221 O O A LYS A 1 132 ? 18.474 9.563 44.769 0.66 7.59 130 LYS A O 1
ATOM 3222 O O B LYS A 1 132 ? 18.445 9.443 44.876 0.34 9.60 130 LYS A O 1
ATOM 3259 N N A VAL A 1 133 ? 19.016 7.955 43.324 0.66 7.26 131 VAL A N 1
ATOM 3260 N N B VAL A 1 133 ? 19.035 8.014 43.227 0.34 7.93 131 VAL A N 1
ATOM 3261 C CA A VAL A 1 133 ? 20.435 8.101 43.595 0.66 7.82 131 VAL A CA 1
ATOM 3262 C CA B VAL A 1 133 ? 20.492 8.222 43.335 0.34 9.01 131 VAL A CA 1
ATOM 3263 C C A VAL A 1 133 ? 20.929 9.438 43.121 0.66 9.13 131 VAL A C 1
ATOM 3264 C C B VAL A 1 133 ? 20.933 9.411 42.452 0.34 10.24 131 VAL A C 1
ATOM 3265 O O A VAL A 1 133 ? 20.603 9.769 41.973 0.66 12.92 131 VAL A O 1
ATOM 3266 O O B VAL A 1 133 ? 20.325 9.708 41.426 0.34 10.98 131 VAL A O 1
#

Foldseek 3Di:
DADPLVAAKWKWDDDPQVLVVCVLVVADDVVSVVVVPWTWMWGWDDDPQKIKIWIDTPVFIAMDIDGAPDWDWGADRRGFTWTWHWHADPNWTWIWTDDPNFIDIWIWHADPQWIWIWDGDHGMIIIIHGD